Protein AF-A0A2A9E6L6-F1 (afdb_monomer_lite)

pLDDT: mean 81.67, std 18.8, range [37.44, 98.69]

Secondary structure (DSSP, 8-state):
--------------------------TTTHHHHHHHHHTT-HHHHHHHHHHHHHHHHHHHHHHHHTTPPPEEEEEEE---EETTEEPPPEEEEEEEEEEETTEEEETTS-EEE--EEEE--PPPP-----HHHHHHHHHHHHHHHTTPPTT-EEEES-EE---SHHHHHT--SSEEE-TTS-EEE-S-GGG-GGG-EEHHHHHHHHHHHHHS-----

Structure (mmCIF, N/CA/C/O backbone):
data_AF-A0A2A9E6L6-F1
#
_entry.id   AF-A0A2A9E6L6-F1
#
loop_
_atom_site.group_PDB
_atom_site.id
_atom_site.type_symbol
_atom_site.label_atom_id
_atom_site.label_alt_id
_atom_site.label_comp_id
_atom_site.label_asym_id
_atom_site.label_entity_id
_atom_site.label_seq_id
_atom_site.pdbx_PDB_ins_code
_atom_site.Cartn_x
_atom_site.Cartn_y
_atom_site.Cartn_z
_atom_site.occupancy
_atom_site.B_iso_or_equiv
_atom_site.auth_seq_id
_atom_site.auth_comp_id
_atom_site.auth_asym_id
_atom_site.auth_atom_id
_atom_site.pdbx_PDB_model_num
ATOM 1 N N . MET A 1 1 ? 41.756 66.957 -79.600 1.00 44.31 1 MET A N 1
ATOM 2 C CA . MET A 1 1 ? 40.437 66.675 -80.205 1.00 44.31 1 MET A CA 1
ATOM 3 C C . MET A 1 1 ? 40.665 65.811 -81.430 1.00 44.31 1 MET A C 1
ATOM 5 O O . MET A 1 1 ? 41.003 66.339 -82.478 1.00 44.31 1 MET A O 1
ATOM 9 N N . THR A 1 2 ? 40.544 64.498 -81.272 1.00 41.47 2 THR A N 1
ATOM 10 C CA . THR A 1 2 ? 40.572 63.509 -82.358 1.00 41.47 2 THR A CA 1
ATOM 11 C C . THR A 1 2 ? 39.557 62.434 -81.989 1.00 41.47 2 THR A C 1
ATOM 13 O O . THR A 1 2 ? 39.676 61.809 -80.937 1.00 41.47 2 THR A O 1
ATOM 16 N N . SER A 1 3 ? 38.512 62.338 -82.807 1.00 43.72 3 SER A N 1
ATOM 17 C CA . SER A 1 3 ? 37.531 61.247 -82.835 1.00 43.72 3 SER A CA 1
ATOM 18 C C . SER A 1 3 ? 38.025 60.117 -83.746 1.00 43.72 3 SER A C 1
ATOM 20 O O . SER A 1 3 ? 39.056 60.287 -84.397 1.00 43.72 3 SER A O 1
ATOM 22 N N . THR A 1 4 ? 37.215 5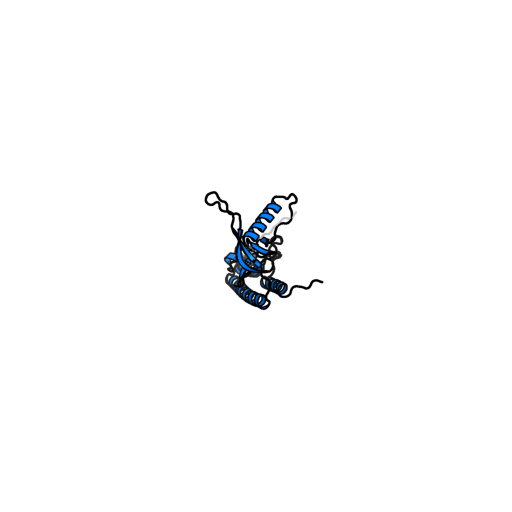9.049 -83.801 1.00 51.12 4 THR A N 1
ATOM 23 C CA . THR A 1 4 ? 37.182 57.906 -84.743 1.00 51.12 4 THR A CA 1
ATOM 24 C C . THR A 1 4 ? 37.611 56.603 -84.048 1.00 51.12 4 THR A C 1
ATOM 26 O O . THR A 1 4 ? 38.778 56.449 -83.717 1.00 51.12 4 THR A O 1
ATOM 29 N N . GLU A 1 5 ? 36.690 55.774 -83.533 1.00 46.38 5 GLU A N 1
ATOM 30 C CA . GLU A 1 5 ? 35.715 54.866 -84.200 1.00 46.38 5 GLU A CA 1
ATOM 31 C C . GLU A 1 5 ? 36.269 53.433 -84.214 1.00 46.38 5 GLU A C 1
ATOM 33 O O . GLU A 1 5 ? 37.336 53.231 -84.779 1.00 46.38 5 GLU A O 1
ATOM 38 N N . GLN A 1 6 ? 35.553 52.470 -83.607 1.00 46.19 6 GLN A N 1
ATOM 39 C CA . GLN A 1 6 ? 35.310 51.122 -84.162 1.00 46.19 6 GLN A CA 1
ATOM 40 C C . GLN A 1 6 ? 34.537 50.193 -83.201 1.00 46.19 6 GLN A C 1
ATOM 42 O O . GLN A 1 6 ? 34.981 49.889 -82.097 1.00 46.19 6 GLN A O 1
ATOM 47 N N . ASP A 1 7 ? 33.373 49.752 -83.682 1.00 45.97 7 ASP A N 1
ATOM 48 C CA . ASP A 1 7 ? 32.715 48.442 -83.460 1.00 45.97 7 ASP A CA 1
ATOM 49 C C . ASP A 1 7 ? 33.495 47.359 -84.286 1.00 45.97 7 ASP A C 1
ATOM 51 O O . ASP A 1 7 ? 34.353 47.790 -85.069 1.00 45.97 7 ASP A O 1
ATOM 55 N N . PRO A 1 8 ? 33.242 46.016 -84.288 1.00 58.78 8 PRO A N 1
ATOM 56 C CA . PRO A 1 8 ? 32.217 45.207 -83.604 1.00 58.78 8 PRO A CA 1
ATOM 57 C C . PRO A 1 8 ? 32.624 43.769 -83.133 1.00 58.78 8 PRO A C 1
ATOM 59 O O . PRO A 1 8 ? 33.713 43.274 -83.402 1.00 58.78 8 PRO A O 1
ATOM 62 N N . ALA A 1 9 ? 31.643 43.084 -82.517 1.00 38.09 9 ALA A N 1
ATOM 63 C CA . ALA A 1 9 ? 31.291 41.645 -82.599 1.00 38.09 9 ALA A CA 1
ATOM 64 C C . ALA A 1 9 ? 32.228 40.503 -82.109 1.00 38.09 9 ALA A C 1
ATOM 66 O O . ALA A 1 9 ? 33.400 40.407 -82.455 1.00 38.09 9 ALA A O 1
ATOM 67 N N . GLY A 1 10 ? 31.599 39.520 -81.435 1.00 37.44 10 GLY A N 1
ATOM 68 C CA . GLY A 1 10 ? 32.070 38.129 -81.269 1.00 37.44 10 GLY A CA 1
ATOM 69 C C . GLY A 1 10 ? 31.864 37.582 -79.845 1.00 37.44 10 GLY A C 1
ATOM 70 O O . GLY A 1 10 ? 32.748 37.724 -79.014 1.00 37.44 10 GLY A O 1
ATOM 71 N N . GLU A 1 11 ? 30.651 37.178 -79.445 1.00 37.56 11 GLU A N 1
ATOM 72 C CA . GLU A 1 11 ? 30.095 35.804 -79.502 1.00 37.56 11 GLU A CA 1
ATOM 73 C C . GLU A 1 11 ? 30.623 34.798 -78.449 1.00 37.56 11 GLU A C 1
ATOM 75 O O . GLU A 1 11 ? 31.823 34.708 -78.219 1.00 37.56 11 GLU A O 1
ATOM 80 N N . ARG A 1 12 ? 29.683 33.943 -77.977 1.00 43.69 12 ARG A N 1
ATOM 81 C CA . ARG A 1 12 ? 29.807 32.672 -77.204 1.00 43.69 12 ARG A CA 1
ATOM 82 C C . ARG A 1 12 ? 29.782 32.836 -75.669 1.00 43.69 12 ARG A C 1
ATOM 84 O O . ARG A 1 12 ? 30.541 33.615 -75.126 1.00 43.69 12 ARG A O 1
ATOM 91 N N . SER A 1 13 ? 28.984 32.112 -74.874 1.00 41.94 13 SER A N 1
ATOM 92 C CA . SER A 1 13 ? 28.158 30.919 -75.107 1.00 41.94 13 SER A CA 1
ATOM 93 C C . SER A 1 13 ? 27.382 30.542 -73.825 1.00 41.94 13 SER A C 1
ATOM 95 O O . SER A 1 13 ? 27.910 30.764 -72.741 1.00 41.94 13 SER A O 1
ATOM 97 N N . LEU A 1 14 ? 26.249 29.840 -73.997 1.00 49.78 14 LEU A N 1
ATOM 98 C CA . LEU A 1 14 ? 25.603 28.860 -73.085 1.00 49.78 14 LEU A CA 1
ATOM 99 C C . LEU A 1 14 ? 24.902 29.421 -71.828 1.00 49.78 14 LEU A C 1
ATOM 101 O O . LEU A 1 14 ? 25.519 29.976 -70.931 1.00 49.78 14 LEU A O 1
ATOM 105 N N . ASP A 1 15 ? 23.566 29.415 -71.799 1.00 41.84 15 ASP A N 1
ATOM 106 C CA . ASP A 1 15 ? 22.703 28.296 -71.356 1.00 41.84 15 ASP A CA 1
ATOM 107 C C . ASP A 1 15 ? 22.872 27.955 -69.863 1.00 41.84 15 ASP A C 1
ATOM 109 O O . ASP A 1 15 ? 23.894 27.415 -69.466 1.00 41.84 15 ASP A O 1
ATOM 113 N N . HIS A 1 16 ? 21.844 28.158 -69.029 1.00 40.25 16 HIS A N 1
ATOM 114 C CA . HIS A 1 16 ? 20.891 27.090 -68.694 1.00 40.25 16 HIS A CA 1
ATOM 115 C C . HIS A 1 16 ? 19.861 27.529 -67.629 1.00 40.25 16 HIS A C 1
ATOM 117 O O . HIS A 1 16 ? 20.135 28.244 -66.673 1.00 40.25 16 HIS A O 1
ATOM 123 N N . ARG A 1 17 ? 18.648 27.029 -67.850 1.00 44.94 17 ARG A N 1
ATOM 124 C CA . ARG A 1 17 ? 17.420 27.048 -67.050 1.00 44.94 17 ARG A CA 1
ATOM 125 C C . ARG A 1 17 ? 17.575 26.809 -65.537 1.00 44.94 17 ARG A C 1
ATOM 127 O O . ARG A 1 17 ? 18.271 25.890 -65.131 1.00 44.94 17 ARG A O 1
ATOM 134 N N . SER A 1 18 ? 16.740 27.542 -64.793 1.00 44.72 18 SER A N 1
ATOM 135 C CA . SER A 1 18 ? 15.775 27.078 -63.774 1.00 44.72 18 SER A CA 1
ATOM 136 C C . SER A 1 18 ? 16.194 25.966 -62.801 1.00 44.72 18 SER A C 1
ATOM 138 O O . SER A 1 18 ? 16.323 24.818 -63.216 1.00 44.72 18 SER A O 1
ATOM 140 N N . ARG A 1 19 ? 16.105 26.235 -61.493 1.00 45.66 19 ARG A N 1
ATOM 141 C CA . ARG A 1 19 ? 15.023 25.739 -60.614 1.00 45.66 19 ARG A CA 1
ATOM 142 C C . ARG A 1 19 ? 15.305 26.077 -59.148 1.00 45.66 19 ARG A C 1
ATOM 144 O O . ARG A 1 19 ? 16.426 25.965 -58.679 1.00 45.66 19 ARG A O 1
ATOM 151 N N . ASP A 1 20 ? 14.229 26.521 -58.512 1.00 52.28 20 ASP A N 1
ATOM 152 C CA . ASP A 1 20 ? 13.819 26.283 -57.128 1.00 52.28 20 ASP A CA 1
ATOM 153 C C . ASP A 1 20 ? 14.687 25.270 -56.361 1.00 52.28 20 ASP A C 1
ATOM 155 O O . ASP A 1 20 ? 14.755 24.105 -56.752 1.00 52.28 20 ASP A O 1
ATOM 159 N N . ASP A 1 21 ? 15.304 25.702 -55.261 1.00 47.78 21 ASP A N 1
ATOM 160 C CA . ASP A 1 21 ? 15.832 24.781 -54.254 1.00 47.78 21 ASP A CA 1
ATOM 161 C C . ASP A 1 21 ? 15.596 25.362 -52.858 1.00 47.78 21 ASP A C 1
ATOM 163 O O . ASP A 1 21 ? 16.450 25.967 -52.210 1.00 47.78 21 ASP A O 1
ATOM 167 N N . SER A 1 22 ? 14.341 25.247 -52.435 1.00 53.88 22 SER A N 1
ATOM 168 C CA . SER A 1 22 ? 13.927 25.408 -51.049 1.00 53.88 22 SER A CA 1
ATOM 169 C C . SER A 1 22 ? 13.814 24.030 -50.390 1.00 53.88 22 SER A C 1
ATOM 171 O O . SER A 1 22 ? 12.760 23.648 -49.886 1.00 53.88 22 SER A O 1
ATOM 173 N N . ALA A 1 23 ? 14.918 23.279 -50.362 1.00 48.09 23 ALA A N 1
ATOM 174 C CA . ALA A 1 23 ? 15.057 22.103 -49.512 1.00 48.09 23 ALA A CA 1
ATOM 175 C C . ALA A 1 23 ? 15.259 22.548 -48.055 1.00 48.09 23 ALA A C 1
ATOM 177 O O . ALA A 1 23 ? 16.371 22.730 -47.559 1.00 48.09 23 ALA A O 1
ATOM 178 N N . ARG A 1 24 ? 14.135 22.774 -47.369 1.00 52.88 24 ARG A N 1
ATOM 179 C CA . ARG A 1 24 ? 14.095 22.767 -45.909 1.00 52.88 24 ARG A CA 1
ATOM 180 C C . ARG A 1 24 ? 14.467 21.361 -45.446 1.00 52.88 24 ARG A C 1
ATOM 182 O O . ARG A 1 24 ? 13.802 20.401 -45.811 1.00 52.88 24 ARG A O 1
ATOM 189 N N . ASP A 1 25 ? 15.525 21.306 -44.654 1.00 47.84 25 ASP A N 1
ATOM 190 C CA . ASP A 1 25 ? 15.918 20.226 -43.755 1.00 47.84 25 ASP A CA 1
ATOM 191 C C . ASP A 1 25 ? 14.691 19.548 -43.106 1.00 47.84 25 ASP A C 1
ATOM 193 O O . ASP A 1 25 ? 14.047 20.112 -42.218 1.00 47.84 25 ASP A O 1
ATOM 197 N N . ASP A 1 26 ? 14.325 18.370 -43.623 1.00 51.66 26 ASP A N 1
ATOM 198 C CA . ASP A 1 26 ? 13.182 17.548 -43.184 1.00 51.66 26 ASP A CA 1
ATOM 199 C C . ASP A 1 26 ? 13.643 16.332 -42.351 1.00 51.66 26 ASP A C 1
ATOM 201 O O . ASP A 1 26 ? 12.835 15.539 -41.879 1.00 51.66 26 ASP A O 1
ATOM 205 N N . SER A 1 27 ? 14.954 16.205 -42.115 1.00 53.44 27 SER A N 1
ATOM 206 C CA . SER A 1 27 ? 15.578 15.075 -41.410 1.00 53.44 27 SER A CA 1
ATOM 207 C C . SER A 1 27 ? 15.418 15.116 -39.887 1.00 53.44 27 SER A C 1
ATOM 209 O O . SER A 1 27 ? 15.438 14.077 -39.243 1.00 53.44 27 SER A O 1
ATOM 211 N N . ALA A 1 28 ? 15.224 16.294 -39.286 1.00 52.06 28 ALA A N 1
ATOM 212 C CA . ALA A 1 28 ? 15.144 16.432 -37.826 1.00 52.06 28 ALA A CA 1
ATOM 213 C C . ALA A 1 28 ? 13.752 16.124 -37.229 1.00 52.06 28 ALA A C 1
ATOM 215 O O . ALA A 1 28 ? 13.587 16.145 -36.007 1.00 52.06 28 ALA A O 1
ATOM 216 N N . ARG A 1 29 ? 12.728 15.891 -38.065 1.00 51.72 29 ARG A N 1
ATOM 217 C CA . ARG A 1 29 ? 11.363 15.579 -37.599 1.00 51.72 29 ARG A CA 1
ATOM 218 C C . ARG A 1 29 ? 11.102 14.085 -37.426 1.00 51.72 29 ARG A C 1
ATOM 220 O O . ARG A 1 29 ? 10.256 13.740 -36.606 1.00 51.72 29 ARG A O 1
ATOM 227 N N . ASP A 1 30 ? 11.817 13.231 -38.155 1.00 51.75 30 ASP A N 1
ATOM 228 C CA . ASP A 1 30 ? 11.535 11.791 -38.194 1.00 51.75 30 ASP A CA 1
ATOM 229 C C . ASP A 1 30 ? 12.110 11.040 -36.979 1.00 51.75 30 ASP A C 1
ATOM 231 O O . ASP A 1 30 ? 11.462 10.139 -36.448 1.00 51.75 30 ASP A O 1
ATOM 235 N N . ASP A 1 31 ? 13.253 11.481 -36.441 1.00 51.53 31 ASP A N 1
ATOM 236 C CA . ASP A 1 31 ? 13.888 10.837 -35.279 1.00 51.53 31 ASP A CA 1
ATOM 237 C C . ASP A 1 31 ? 13.031 10.923 -34.000 1.00 51.53 31 ASP A C 1
ATOM 239 O O . ASP A 1 31 ? 12.959 9.961 -33.239 1.00 51.53 31 ASP A O 1
ATOM 243 N N . ARG A 1 32 ? 12.304 12.031 -33.777 1.00 52.81 32 ARG A N 1
ATOM 244 C CA . ARG A 1 32 ? 11.385 12.155 -32.622 1.00 52.81 32 ARG A CA 1
ATOM 245 C C . ARG A 1 32 ? 10.154 11.260 -32.734 1.00 52.81 32 ARG A C 1
ATOM 247 O O . ARG A 1 32 ? 9.661 10.779 -31.724 1.00 52.81 32 ARG A O 1
ATOM 254 N N . ALA A 1 33 ? 9.649 11.042 -33.947 1.00 51.59 33 ALA A N 1
ATOM 255 C CA . ALA A 1 33 ? 8.436 10.255 -34.158 1.00 51.59 33 ALA A CA 1
ATOM 256 C C . ALA A 1 33 ? 8.668 8.743 -33.967 1.00 51.59 33 ALA A C 1
ATOM 258 O O . ALA A 1 33 ? 7.719 8.007 -33.687 1.00 51.59 33 ALA A O 1
ATOM 259 N N . LEU A 1 34 ? 9.912 8.276 -34.126 1.00 52.16 34 LEU A N 1
ATOM 260 C CA . LEU A 1 34 ? 10.320 6.909 -33.794 1.00 52.16 34 LEU A CA 1
ATOM 261 C C . LEU A 1 34 ? 10.504 6.722 -32.281 1.00 52.16 34 LEU A C 1
ATOM 263 O O . LEU A 1 34 ? 10.082 5.691 -31.759 1.00 52.16 34 LEU A O 1
ATOM 267 N N . ASP A 1 35 ? 11.045 7.731 -31.590 1.00 55.97 35 ASP A N 1
ATOM 268 C CA . ASP A 1 35 ? 11.184 7.749 -30.125 1.00 55.97 35 ASP A CA 1
ATOM 269 C C . ASP A 1 35 ? 9.804 7.706 -29.441 1.00 55.97 35 ASP A C 1
ATOM 271 O O . ASP A 1 35 ? 9.546 6.838 -28.610 1.00 55.97 35 ASP A O 1
ATOM 275 N N . ASP A 1 36 ? 8.855 8.539 -29.886 1.00 52.34 36 ASP A N 1
ATOM 276 C CA . ASP A 1 36 ? 7.500 8.594 -29.314 1.00 52.34 36 ASP A CA 1
ATOM 277 C C . ASP A 1 36 ? 6.715 7.273 -29.473 1.00 52.34 36 ASP A C 1
ATOM 279 O O . ASP A 1 36 ? 5.878 6.950 -28.633 1.00 52.34 36 ASP A O 1
ATOM 283 N N . ARG A 1 37 ? 6.983 6.471 -30.518 1.00 53.31 37 ARG A N 1
ATOM 284 C CA . ARG A 1 37 ? 6.340 5.151 -30.702 1.00 53.31 37 ARG A CA 1
ATOM 285 C C . ARG A 1 37 ? 6.978 4.042 -29.871 1.00 53.31 37 ARG A C 1
ATOM 287 O O . ARG A 1 37 ? 6.279 3.095 -29.527 1.00 53.31 37 ARG A O 1
ATOM 294 N N . ALA A 1 38 ? 8.274 4.134 -29.578 1.00 54.25 38 ALA A N 1
ATOM 295 C CA . ALA A 1 38 ? 8.961 3.174 -28.716 1.00 54.25 38 ALA A CA 1
ATOM 296 C C . ALA A 1 38 ? 8.560 3.350 -27.238 1.00 54.25 38 ALA A C 1
ATOM 298 O O . ALA A 1 38 ? 8.495 2.369 -26.500 1.00 54.25 38 ALA A O 1
ATOM 299 N N . LEU A 1 39 ? 8.222 4.581 -26.828 1.00 59.00 39 LEU A N 1
ATOM 300 C CA . LEU A 1 39 ? 7.719 4.917 -25.485 1.00 59.00 39 LEU A CA 1
ATOM 301 C C . LEU A 1 39 ? 6.337 4.311 -25.166 1.00 59.00 39 LEU A C 1
ATOM 303 O O . LEU A 1 39 ? 5.974 4.166 -23.994 1.00 59.00 39 LEU A O 1
ATOM 307 N N . ASP A 1 40 ? 5.592 3.927 -26.201 1.00 67.44 40 ASP A N 1
ATOM 308 C CA . ASP A 1 40 ? 4.276 3.288 -26.139 1.00 67.44 40 ASP A CA 1
ATOM 309 C C . ASP A 1 40 ? 4.303 1.867 -26.745 1.00 67.44 40 ASP A C 1
ATOM 311 O O . ASP A 1 40 ? 3.300 1.431 -27.309 1.00 67.44 40 ASP A O 1
ATOM 315 N N . ASP A 1 41 ? 5.428 1.138 -26.676 1.00 82.31 41 ASP A N 1
ATOM 316 C CA . ASP A 1 41 ? 5.490 -0.254 -27.150 1.00 82.31 41 ASP A CA 1
ATOM 317 C C . ASP A 1 41 ? 4.749 -1.198 -26.177 1.00 82.31 41 ASP A C 1
ATOM 319 O O . ASP A 1 41 ? 5.277 -1.525 -25.106 1.00 82.31 41 ASP A O 1
ATOM 323 N N . PRO A 1 42 ? 3.553 -1.710 -26.536 1.00 84.69 42 PRO A N 1
ATOM 324 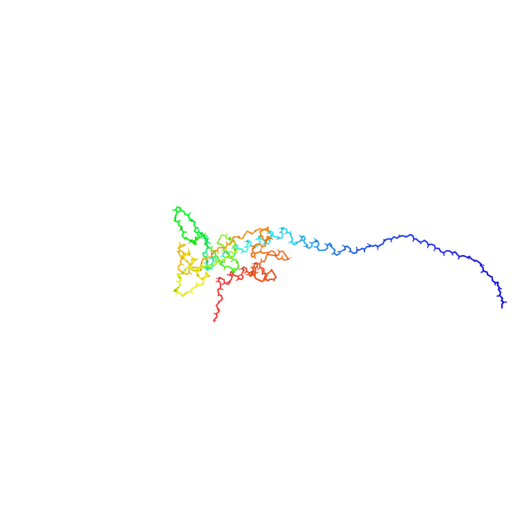C CA . PRO A 1 42 ? 2.758 -2.528 -25.625 1.00 84.69 42 PRO A CA 1
ATOM 325 C C . PRO A 1 42 ? 3.451 -3.847 -25.263 1.00 84.69 42 PRO A C 1
ATOM 327 O O . PRO A 1 42 ? 3.211 -4.399 -24.193 1.00 84.69 42 PRO A O 1
ATOM 330 N N . ALA A 1 43 ? 4.332 -4.359 -26.130 1.00 87.56 43 ALA A N 1
ATOM 331 C CA . ALA A 1 43 ? 5.047 -5.603 -25.866 1.00 87.56 43 ALA A CA 1
ATOM 332 C C . ALA A 1 43 ? 6.149 -5.429 -24.808 1.00 87.56 43 ALA A C 1
ATOM 334 O O . ALA A 1 43 ? 6.453 -6.380 -24.079 1.00 87.56 43 ALA A O 1
ATOM 335 N N . LEU A 1 44 ? 6.752 -4.236 -24.719 1.00 88.88 44 LEU A N 1
ATOM 336 C CA . LEU A 1 44 ? 7.704 -3.903 -23.657 1.00 88.88 44 LEU A CA 1
ATOM 337 C C . LEU A 1 44 ? 6.980 -3.723 -22.321 1.00 88.88 44 LEU A C 1
ATOM 339 O O . LEU A 1 44 ? 7.424 -4.283 -21.317 1.00 88.88 44 LEU A O 1
ATOM 343 N N . ASP A 1 45 ? 5.836 -3.038 -22.326 1.00 93.12 45 ASP A N 1
ATOM 344 C CA . ASP A 1 45 ? 5.002 -2.854 -21.136 1.00 93.12 45 ASP A CA 1
ATOM 345 C C . ASP A 1 45 ? 4.556 -4.186 -20.533 1.00 93.12 45 ASP A C 1
ATOM 347 O O . ASP A 1 45 ? 4.719 -4.422 -19.333 1.00 93.12 45 ASP A O 1
ATOM 351 N N . ASP A 1 46 ? 4.011 -5.070 -21.372 1.00 93.75 46 ASP A N 1
ATOM 352 C CA . ASP A 1 46 ? 3.523 -6.379 -20.945 1.00 93.75 46 ASP A CA 1
ATOM 353 C C . ASP A 1 46 ? 4.657 -7.215 -20.344 1.00 93.75 46 ASP A C 1
ATOM 355 O O . ASP A 1 46 ? 4.477 -7.856 -19.306 1.00 93.75 46 ASP A O 1
ATOM 359 N N . ARG A 1 47 ? 5.856 -7.144 -20.935 1.00 94.00 47 ARG A N 1
ATOM 360 C CA . ARG A 1 47 ? 7.045 -7.821 -20.410 1.00 94.00 47 ARG A CA 1
ATOM 361 C C . ARG A 1 47 ? 7.480 -7.257 -19.060 1.00 94.00 47 ARG A C 1
ATOM 363 O O . ARG A 1 47 ? 7.742 -8.036 -18.147 1.00 94.00 47 ARG A O 1
ATOM 370 N N . ALA A 1 48 ? 7.521 -5.935 -18.906 1.00 94.94 48 ALA A N 1
ATOM 371 C CA . ALA A 1 48 ? 7.859 -5.306 -17.631 1.00 94.94 48 ALA A CA 1
ATOM 372 C C . ALA A 1 48 ? 6.850 -5.686 -16.529 1.00 94.94 48 ALA A C 1
ATOM 374 O O . ALA A 1 48 ? 7.229 -5.930 -15.380 1.00 94.94 48 ALA A O 1
ATOM 375 N N . LEU A 1 49 ? 5.564 -5.790 -16.876 1.00 96.56 49 LEU A N 1
ATOM 376 C CA . LEU A 1 49 ? 4.508 -6.229 -15.963 1.00 96.56 49 LEU A CA 1
ATOM 377 C C . LEU A 1 49 ? 4.621 -7.715 -15.601 1.00 96.56 49 LEU A C 1
ATOM 379 O O . LEU A 1 49 ? 4.428 -8.066 -14.435 1.00 96.56 49 LEU A O 1
ATOM 383 N N . ASP A 1 50 ? 4.957 -8.584 -16.553 1.00 96.62 50 ASP A N 1
ATOM 384 C CA . ASP A 1 50 ? 5.236 -10.001 -16.290 1.00 96.62 50 ASP A CA 1
ATOM 385 C C . ASP A 1 50 ? 6.439 -10.183 -15.359 1.00 96.62 50 ASP A C 1
ATOM 387 O O . ASP A 1 50 ? 6.369 -10.947 -14.388 1.00 96.62 50 ASP A O 1
ATOM 391 N N . ASP A 1 51 ? 7.511 -9.426 -15.592 1.00 96.06 51 ASP A N 1
ATOM 392 C CA . ASP A 1 51 ? 8.690 -9.423 -14.730 1.00 96.06 51 ASP A CA 1
ATOM 393 C C . ASP A 1 51 ? 8.336 -8.958 -13.310 1.00 96.06 51 ASP A C 1
ATOM 395 O O . ASP A 1 51 ? 8.744 -9.589 -12.325 1.00 96.06 51 ASP A O 1
ATOM 399 N N . LEU A 1 52 ? 7.507 -7.914 -13.178 1.00 97.62 52 LEU A N 1
ATOM 400 C CA . LEU A 1 52 ? 6.995 -7.468 -11.883 1.00 97.62 52 LEU A CA 1
ATOM 401 C C . LEU A 1 52 ? 6.181 -8.570 -11.192 1.00 97.62 52 LEU A C 1
ATOM 403 O O . LEU A 1 52 ? 6.430 -8.847 -10.020 1.00 97.62 52 LEU A O 1
ATOM 407 N N . ARG A 1 53 ? 5.255 -9.246 -11.886 1.00 98.12 53 ARG A N 1
ATOM 408 C CA . ARG A 1 53 ? 4.479 -10.359 -11.302 1.00 98.12 53 ARG A CA 1
ATOM 409 C C . ARG A 1 53 ? 5.395 -11.463 -10.772 1.00 98.12 53 ARG A C 1
ATOM 411 O O . ARG A 1 53 ? 5.197 -11.933 -9.652 1.00 98.12 53 ARG A O 1
ATOM 418 N N . ALA A 1 54 ? 6.433 -11.831 -11.524 1.00 97.81 54 ALA A N 1
ATOM 419 C CA . ALA A 1 54 ? 7.419 -12.814 -11.079 1.00 97.81 54 ALA A CA 1
ATOM 420 C C . ALA A 1 54 ? 8.202 -12.344 -9.837 1.00 97.81 54 ALA A C 1
ATOM 422 O O . ALA A 1 54 ? 8.494 -13.140 -8.942 1.00 97.81 54 ALA A O 1
ATOM 423 N N . VAL A 1 55 ? 8.529 -11.050 -9.749 1.00 98.06 55 VAL A N 1
ATOM 424 C CA . VAL A 1 55 ? 9.148 -10.448 -8.556 1.00 98.06 55 VAL A CA 1
ATOM 425 C C . VAL A 1 55 ? 8.203 -10.486 -7.354 1.00 98.06 55 VAL A C 1
ATOM 427 O O . VAL A 1 55 ? 8.654 -10.821 -6.259 1.00 98.06 55 VAL A O 1
ATOM 430 N N . LEU A 1 56 ? 6.910 -10.200 -7.537 1.00 98.56 56 LEU A N 1
ATOM 431 C CA . LEU A 1 56 ? 5.920 -10.235 -6.456 1.00 98.56 56 LEU A CA 1
ATOM 432 C C . LEU A 1 56 ? 5.769 -11.636 -5.864 1.00 98.56 56 LEU A C 1
ATOM 434 O O . LEU A 1 56 ? 5.778 -11.766 -4.643 1.00 98.56 56 LEU A O 1
ATOM 438 N N . VAL A 1 57 ? 5.721 -12.679 -6.699 1.00 98.56 57 VAL A N 1
ATOM 439 C CA . VAL A 1 57 ? 5.680 -14.076 -6.228 1.00 98.56 57 VAL A CA 1
ATOM 440 C C . VAL A 1 57 ? 6.884 -14.384 -5.332 1.00 98.56 57 VAL A C 1
ATOM 442 O O . VAL A 1 57 ? 6.713 -14.820 -4.196 1.00 98.56 57 VAL A O 1
ATOM 445 N N . ARG A 1 58 ? 8.103 -14.060 -5.785 1.00 98.25 58 ARG A N 1
ATOM 446 C CA . ARG A 1 58 ? 9.326 -14.265 -4.987 1.00 98.25 58 ARG A CA 1
ATOM 447 C C . ARG A 1 58 ? 9.338 -13.443 -3.696 1.00 98.25 58 ARG A C 1
ATOM 449 O O . ARG A 1 58 ? 9.864 -13.889 -2.676 1.00 98.25 58 ARG A O 1
ATOM 456 N N . ALA A 1 59 ? 8.789 -12.229 -3.731 1.00 98.50 59 ALA A N 1
ATOM 457 C CA . ALA A 1 59 ? 8.675 -11.378 -2.554 1.00 98.50 59 ALA A CA 1
ATOM 458 C C . ALA A 1 59 ? 7.731 -11.989 -1.509 1.00 98.50 59 ALA A C 1
ATOM 460 O O . ALA A 1 59 ? 8.097 -12.017 -0.335 1.00 98.50 59 ALA A O 1
ATOM 461 N N . VAL A 1 60 ? 6.570 -12.514 -1.925 1.00 98.69 60 VAL A N 1
ATOM 462 C CA . VAL A 1 60 ? 5.640 -13.236 -1.040 1.00 98.69 60 VAL A CA 1
ATOM 463 C C . VAL A 1 60 ? 6.343 -14.424 -0.391 1.00 98.69 60 VAL A C 1
ATOM 465 O O . VAL A 1 60 ? 6.401 -14.485 0.833 1.00 98.69 60 VAL A O 1
ATOM 468 N N . GLU A 1 61 ? 6.964 -15.303 -1.183 1.00 98.44 61 GLU A N 1
ATOM 469 C CA . GLU A 1 61 ? 7.674 -16.486 -0.671 1.00 98.44 61 GLU A CA 1
ATOM 470 C C . GLU A 1 61 ? 8.718 -16.112 0.392 1.00 98.44 61 GLU A C 1
ATOM 472 O O . GLU A 1 61 ? 8.803 -16.736 1.452 1.00 98.44 61 GLU A O 1
ATOM 477 N N . ARG A 1 62 ? 9.499 -15.054 0.140 1.00 98.06 62 ARG A N 1
ATOM 478 C CA . ARG A 1 62 ? 10.529 -14.576 1.070 1.00 98.06 62 ARG A CA 1
ATOM 479 C C . ARG A 1 62 ? 9.934 -13.989 2.352 1.00 98.06 62 ARG A C 1
ATOM 481 O O . ARG A 1 62 ? 10.472 -14.229 3.432 1.00 98.06 62 ARG A O 1
ATOM 488 N N . LEU A 1 63 ? 8.853 -13.218 2.247 1.00 98.44 63 LEU A N 1
ATOM 489 C CA . LEU A 1 63 ? 8.168 -12.617 3.395 1.00 98.44 63 LEU A CA 1
ATOM 490 C C . LEU A 1 63 ? 7.501 -13.683 4.272 1.00 98.44 63 LEU A C 1
ATOM 492 O O . LEU A 1 63 ? 7.607 -13.616 5.498 1.00 98.44 63 LEU A O 1
ATOM 496 N N . GLU A 1 64 ? 6.873 -14.686 3.659 1.00 98.06 64 GLU A N 1
ATOM 497 C CA . GLU A 1 64 ? 6.274 -15.821 4.363 1.00 98.06 64 GLU A CA 1
ATOM 498 C C . GLU A 1 64 ? 7.331 -16.682 5.053 1.00 98.06 64 GLU A C 1
ATOM 500 O O . GLU A 1 64 ? 7.208 -16.959 6.247 1.00 98.06 64 GLU A O 1
ATOM 505 N N . ALA A 1 65 ? 8.405 -17.047 4.343 1.00 97.62 65 ALA A N 1
ATOM 506 C CA . ALA A 1 65 ? 9.495 -17.846 4.902 1.00 97.62 65 ALA A CA 1
ATOM 507 C C . ALA A 1 65 ? 10.164 -17.165 6.108 1.00 97.62 65 ALA A C 1
ATOM 509 O O . ALA A 1 65 ? 10.588 -17.837 7.047 1.00 97.62 65 ALA A O 1
ATOM 510 N N . ALA A 1 66 ? 10.229 -15.832 6.103 1.00 97.06 66 ALA A N 1
ATOM 511 C CA . ALA A 1 66 ? 10.754 -15.040 7.210 1.00 97.06 66 ALA A CA 1
ATOM 512 C C . ALA A 1 66 ? 9.756 -14.827 8.363 1.00 97.06 66 ALA A C 1
ATOM 514 O O . ALA A 1 66 ? 10.140 -14.295 9.405 1.00 97.06 66 ALA A O 1
ATOM 515 N N . GLY A 1 67 ? 8.475 -15.168 8.187 1.00 96.50 67 GLY A N 1
ATOM 516 C CA . GLY A 1 67 ? 7.421 -14.786 9.129 1.00 96.50 67 GLY A CA 1
ATOM 517 C C . GLY A 1 67 ? 7.303 -13.264 9.286 1.00 96.50 67 GLY A C 1
ATOM 518 O O . GLY A 1 67 ? 7.060 -12.769 10.390 1.00 96.50 67 GLY A O 1
ATOM 519 N N . ALA A 1 68 ? 7.532 -12.516 8.201 1.00 96.50 68 ALA A N 1
ATOM 520 C CA . ALA A 1 68 ? 7.564 -11.061 8.212 1.00 96.50 68 ALA A CA 1
ATOM 521 C C . ALA A 1 68 ? 6.232 -10.470 8.698 1.00 96.50 68 ALA A C 1
ATOM 523 O O . ALA A 1 68 ? 5.148 -10.938 8.341 1.00 96.50 68 ALA A O 1
ATOM 524 N N . ARG A 1 69 ? 6.308 -9.395 9.492 1.00 95.00 69 ARG A N 1
ATOM 525 C CA . ARG A 1 69 ? 5.123 -8.747 10.067 1.00 95.00 69 ARG A CA 1
ATOM 526 C C . ARG A 1 69 ? 4.232 -8.149 8.975 1.00 95.00 69 ARG A C 1
ATOM 528 O O . ARG A 1 69 ? 4.650 -7.242 8.258 1.00 95.00 69 ARG A O 1
ATOM 535 N N . ASP A 1 70 ? 2.975 -8.570 8.955 1.00 96.56 70 ASP A N 1
ATOM 536 C CA . ASP A 1 70 ? 1.919 -7.996 8.125 1.00 96.56 70 ASP A CA 1
ATOM 537 C C . ASP A 1 70 ? 1.051 -6.976 8.894 1.00 96.56 70 ASP A C 1
ATOM 539 O O . ASP A 1 70 ? 1.148 -6.794 10.118 1.00 96.56 70 ASP A O 1
ATOM 543 N N . GLU A 1 71 ? 0.196 -6.265 8.162 1.00 97.44 71 GLU A N 1
ATOM 544 C CA . GLU A 1 71 ? -0.752 -5.301 8.714 1.00 97.44 71 GLU A CA 1
ATOM 545 C C . GLU A 1 71 ? -2.172 -5.567 8.209 1.00 97.44 71 GLU A C 1
ATOM 547 O O . GLU A 1 71 ? -2.376 -6.065 7.102 1.00 97.44 71 GLU A O 1
ATOM 552 N N . ALA A 1 72 ? -3.176 -5.207 9.013 1.00 97.69 72 ALA A N 1
ATOM 553 C CA . ALA A 1 72 ? -4.568 -5.410 8.638 1.00 97.69 72 ALA A CA 1
ATOM 554 C C . ALA A 1 72 ? -4.985 -4.460 7.504 1.00 97.69 72 ALA A C 1
ATOM 556 O O . ALA A 1 72 ? -4.708 -3.258 7.557 1.00 97.69 72 ALA A O 1
ATOM 557 N N . LEU A 1 73 ? -5.716 -4.992 6.524 1.00 97.81 73 LEU A N 1
ATOM 558 C CA . LEU A 1 73 ? -6.446 -4.229 5.516 1.00 97.81 73 LEU A CA 1
ATOM 559 C C . LEU A 1 73 ? -7.908 -4.105 5.933 1.00 97.81 73 LEU A C 1
ATOM 561 O O . LEU A 1 73 ? -8.557 -5.095 6.286 1.00 97.81 73 LEU A O 1
ATOM 565 N N . ALA A 1 74 ? -8.443 -2.890 5.871 1.00 97.31 74 ALA A N 1
ATOM 566 C CA . ALA A 1 74 ? -9.825 -2.608 6.219 1.00 97.31 74 ALA A CA 1
ATOM 567 C C . ALA A 1 74 ? -10.501 -1.648 5.244 1.00 97.31 74 ALA A C 1
ATOM 569 O O . ALA A 1 74 ? -9.861 -0.787 4.641 1.00 97.31 74 ALA A O 1
ATOM 570 N N . VAL A 1 75 ? -11.823 -1.759 5.154 1.00 96.31 75 VAL A N 1
ATOM 571 C CA . VAL A 1 75 ? -12.685 -0.788 4.473 1.00 96.31 75 VAL A CA 1
ATOM 572 C C . VAL A 1 75 ? -13.439 0.016 5.526 1.00 96.31 75 VAL A C 1
ATOM 574 O O . VAL A 1 75 ? -14.031 -0.558 6.446 1.00 96.31 75 VAL A O 1
ATOM 577 N N . LEU A 1 76 ? -13.427 1.346 5.398 1.00 94.12 76 LEU A N 1
ATOM 578 C CA . LEU A 1 76 ? -14.248 2.224 6.227 1.00 94.12 76 LEU A CA 1
ATOM 579 C C . LEU A 1 76 ? -15.696 2.151 5.742 1.00 94.12 76 LEU A C 1
ATOM 581 O O . LEU A 1 76 ? -16.026 2.557 4.632 1.00 94.12 76 LEU A O 1
ATOM 585 N N . VAL A 1 77 ? -16.563 1.592 6.578 1.00 93.12 77 VAL A N 1
ATOM 586 C CA . VAL A 1 77 ? -17.998 1.531 6.325 1.00 93.12 77 VAL A CA 1
ATOM 587 C C . VAL A 1 77 ? -18.634 2.738 6.991 1.00 93.12 77 VAL A C 1
ATOM 589 O O . VAL A 1 77 ? -18.754 2.781 8.219 1.00 93.12 77 VAL A O 1
ATOM 592 N N . GLU A 1 78 ? -19.030 3.704 6.166 1.00 86.69 78 GLU A N 1
ATOM 593 C CA . GLU A 1 78 ? -19.672 4.932 6.627 1.00 86.69 78 GLU A CA 1
ATOM 594 C C . GLU A 1 78 ? -21.037 4.667 7.285 1.00 86.69 78 GLU A C 1
ATOM 596 O O . GLU A 1 78 ? -21.724 3.693 6.938 1.00 86.69 78 GLU A O 1
ATOM 601 N N . PRO A 1 79 ? -21.461 5.534 8.223 1.00 80.81 79 PRO A N 1
ATOM 602 C CA . PRO A 1 79 ? -22.781 5.464 8.822 1.00 80.81 79 PRO A CA 1
ATOM 603 C C . PRO A 1 79 ? -23.868 5.516 7.749 1.00 80.81 79 PRO A C 1
ATOM 605 O O . PRO A 1 79 ? -23.908 6.436 6.935 1.00 80.81 79 PRO A O 1
ATOM 608 N N . ARG A 1 80 ? -24.793 4.552 7.767 1.00 76.62 80 ARG A N 1
ATOM 609 C CA . ARG A 1 80 ? -26.012 4.612 6.950 1.00 76.62 80 ARG A CA 1
ATOM 610 C C . ARG A 1 80 ? -27.232 4.698 7.865 1.00 76.62 80 ARG A C 1
ATOM 612 O O . ARG A 1 80 ? -27.356 3.842 8.748 1.00 76.62 80 ARG A O 1
ATOM 619 N N . PRO A 1 81 ? -28.116 5.699 7.690 1.00 74.62 81 PRO A N 1
ATOM 620 C CA . PRO A 1 81 ? -29.352 5.772 8.453 1.00 74.62 81 PRO A CA 1
ATOM 621 C C . PRO A 1 81 ? -30.269 4.619 8.036 1.00 74.62 81 PRO A C 1
ATOM 623 O O . PRO A 1 81 ? -30.538 4.423 6.851 1.00 74.62 81 PRO A O 1
ATOM 626 N N . LEU A 1 82 ? -30.749 3.847 9.010 1.00 72.69 82 LEU A N 1
ATOM 627 C CA . LEU A 1 82 ? -31.721 2.781 8.792 1.00 72.69 82 LEU A CA 1
ATOM 628 C C . LEU A 1 82 ? -32.810 2.886 9.861 1.00 72.69 82 LEU A C 1
ATOM 630 O O . LEU A 1 82 ? -32.529 2.719 11.045 1.00 72.69 82 LEU A O 1
ATOM 634 N N . LEU A 1 83 ? -34.048 3.167 9.440 1.00 75.88 83 LEU A N 1
ATOM 635 C CA . LEU A 1 83 ? -35.228 3.249 10.319 1.00 75.88 83 LEU A CA 1
ATOM 636 C C . LEU A 1 83 ? -35.022 4.147 11.561 1.00 75.88 83 LEU A C 1
ATOM 638 O O . LEU A 1 83 ? -35.304 3.745 12.684 1.00 75.88 83 LEU A O 1
ATOM 642 N N . GLY A 1 84 ? -34.495 5.362 11.374 1.00 79.94 84 GLY A N 1
ATOM 643 C CA . GLY A 1 84 ? -34.287 6.327 12.467 1.00 79.94 84 GLY A CA 1
ATOM 644 C C . GLY A 1 84 ? -33.082 6.044 13.378 1.00 79.94 84 GLY A C 1
ATOM 645 O O . GLY A 1 84 ? -32.815 6.829 14.283 1.00 79.94 84 GLY A O 1
ATOM 646 N N . LEU A 1 85 ? -32.324 4.971 13.128 1.00 76.75 85 LEU A N 1
ATOM 647 C CA . LEU A 1 85 ? -31.085 4.638 13.834 1.00 76.75 85 LEU A CA 1
ATOM 648 C C . LEU A 1 85 ? -29.884 4.788 12.889 1.00 76.75 85 LEU A C 1
ATOM 650 O O . LEU A 1 85 ? -29.846 4.191 11.811 1.00 76.75 85 LEU A O 1
ATOM 654 N N . THR A 1 86 ? -28.869 5.546 13.305 1.00 76.69 86 THR A N 1
ATOM 655 C CA . THR A 1 86 ? -27.605 5.671 12.565 1.00 76.69 86 THR A CA 1
ATOM 656 C C . THR A 1 86 ? -26.563 4.767 13.205 1.00 76.69 86 THR A C 1
ATOM 658 O O . THR A 1 86 ? -26.089 5.030 14.311 1.00 76.69 86 THR A O 1
ATOM 661 N N . ARG A 1 87 ? -26.190 3.682 12.516 1.00 80.69 87 ARG A N 1
ATOM 662 C CA . ARG A 1 87 ? -25.057 2.860 12.959 1.00 80.69 87 ARG A CA 1
ATOM 663 C C . ARG A 1 87 ? -23.773 3.658 12.760 1.00 80.69 87 ARG A C 1
ATOM 665 O O . ARG A 1 87 ? -23.568 4.160 11.660 1.00 80.69 87 ARG A O 1
ATOM 672 N N . PRO A 1 88 ? -22.914 3.780 13.777 1.00 84.00 88 PRO A N 1
ATOM 673 C CA . PRO A 1 88 ? -21.721 4.594 13.643 1.00 84.00 88 PRO A CA 1
ATOM 674 C C . PRO A 1 88 ? -20.669 3.885 12.772 1.00 84.00 88 PRO A C 1
ATOM 676 O O . PRO A 1 88 ? -20.696 2.659 12.638 1.00 84.00 88 PRO A O 1
ATOM 679 N N . ALA A 1 89 ? -19.736 4.652 12.200 1.00 89.19 89 ALA A N 1
ATOM 680 C CA . ALA A 1 89 ? -18.760 4.158 11.226 1.00 89.19 89 ALA A CA 1
ATOM 681 C C . ALA A 1 89 ? -17.934 2.979 11.767 1.00 89.19 89 ALA A C 1
ATOM 683 O O . ALA A 1 89 ? -17.542 2.974 12.937 1.00 89.19 89 ALA A O 1
ATOM 684 N N . VAL A 1 90 ? -17.609 1.989 10.939 1.00 93.19 90 VAL A N 1
ATOM 685 C CA . VAL A 1 90 ? -16.758 0.868 11.367 1.00 93.19 90 VAL A CA 1
ATOM 686 C C . VAL A 1 90 ? -15.678 0.585 10.340 1.00 93.19 90 VAL A C 1
ATOM 688 O O . VAL A 1 90 ? -15.948 0.580 9.143 1.00 93.19 90 VAL A O 1
ATOM 691 N N . LEU A 1 91 ? -14.457 0.323 10.802 1.00 94.62 91 LEU A N 1
ATOM 692 C CA . LEU A 1 91 ? -13.429 -0.254 9.946 1.00 94.62 91 LEU A CA 1
ATOM 693 C C . LEU A 1 91 ? -13.649 -1.763 9.922 1.00 94.62 91 LEU A C 1
ATOM 695 O O . LEU A 1 91 ? -13.550 -2.425 10.950 1.00 94.62 91 LEU A O 1
ATOM 699 N N . ARG A 1 92 ? -14.004 -2.305 8.760 1.00 96.12 92 ARG A N 1
ATOM 700 C CA . ARG A 1 92 ? -14.222 -3.741 8.578 1.00 96.12 92 ARG A CA 1
ATOM 701 C C . ARG A 1 92 ? -12.962 -4.365 8.002 1.00 96.12 92 ARG A C 1
ATOM 703 O O . ARG A 1 92 ? -12.564 -3.976 6.909 1.00 96.12 92 ARG A O 1
ATOM 710 N 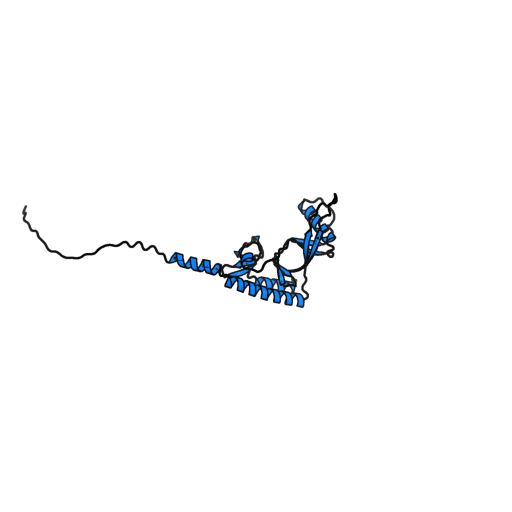N . GLY A 1 93 ? -12.372 -5.326 8.710 1.00 96.25 93 GLY A N 1
ATOM 711 C CA . GLY A 1 93 ? -11.242 -6.101 8.198 1.00 96.25 93 GLY A CA 1
ATOM 712 C C . GLY A 1 93 ? -11.629 -6.896 6.955 1.00 96.25 93 GLY A C 1
ATOM 713 O O . GLY A 1 93 ? -12.707 -7.491 6.918 1.00 96.25 93 GLY A O 1
ATOM 714 N N . VAL A 1 94 ? -10.763 -6.876 5.945 1.00 96.50 94 VAL A N 1
ATOM 715 C CA . VAL A 1 94 ? -10.953 -7.609 4.683 1.00 96.50 94 VAL A CA 1
ATOM 716 C C . VAL A 1 94 ? -9.776 -8.514 4.325 1.00 96.50 94 VAL A C 1
ATOM 718 O O . VAL A 1 94 ? -9.931 -9.389 3.486 1.00 96.50 94 VAL A O 1
ATOM 721 N N . GLY A 1 95 ? -8.619 -8.330 4.960 1.00 96.56 95 GLY A N 1
ATOM 722 C CA . GLY A 1 95 ? -7.423 -9.110 4.671 1.00 96.56 95 GLY A CA 1
ATOM 723 C C . GLY A 1 95 ? -6.213 -8.584 5.427 1.00 96.56 95 GLY A C 1
ATOM 724 O O . GLY A 1 95 ? -6.343 -7.763 6.343 1.00 96.56 95 GLY A O 1
ATOM 725 N N . ARG A 1 96 ? -5.033 -9.057 5.035 1.00 97.69 96 ARG A N 1
ATOM 726 C CA . ARG A 1 96 ? -3.742 -8.620 5.567 1.00 97.69 96 ARG A CA 1
ATOM 727 C C . ARG A 1 96 ? -2.759 -8.450 4.416 1.00 97.69 96 ARG A C 1
ATOM 729 O O . ARG A 1 96 ? -2.891 -9.123 3.399 1.00 97.69 96 ARG A O 1
ATOM 736 N N . ALA A 1 97 ? -1.815 -7.534 4.575 1.00 98.38 97 ALA A N 1
ATOM 737 C CA . ALA A 1 97 ? -0.773 -7.286 3.589 1.00 98.38 97 ALA A CA 1
ATOM 738 C C . ALA A 1 97 ? 0.504 -6.780 4.263 1.00 98.38 97 ALA A C 1
ATOM 740 O O . ALA A 1 97 ? 0.453 -6.086 5.285 1.00 98.38 97 ALA A O 1
ATOM 741 N N . TRP A 1 98 ? 1.656 -7.081 3.670 1.00 98.44 98 TRP A N 1
ATOM 742 C CA . TRP A 1 98 ? 2.931 -6.494 4.068 1.00 98.44 98 TRP A CA 1
ATOM 743 C C . TRP A 1 98 ? 3.034 -5.071 3.533 1.00 98.44 98 TRP A C 1
ATOM 745 O O . TRP A 1 98 ? 2.800 -4.816 2.351 1.00 98.44 98 TRP A O 1
ATOM 755 N N . ARG A 1 99 ? 3.397 -4.119 4.396 1.00 97.25 99 ARG A N 1
ATOM 756 C CA . ARG A 1 99 ? 3.571 -2.719 4.000 1.00 97.25 99 ARG A CA 1
ATOM 757 C C . ARG A 1 99 ? 4.991 -2.480 3.484 1.00 97.25 99 ARG A C 1
ATOM 759 O O . ARG A 1 99 ? 5.941 -2.395 4.258 1.00 97.25 99 ARG A O 1
ATOM 766 N N . LEU A 1 100 ? 5.119 -2.257 2.181 1.00 97.06 100 LEU A N 1
ATOM 767 C CA . LEU A 1 100 ? 6.381 -2.055 1.468 1.00 97.06 100 LEU A CA 1
ATOM 768 C C . LEU A 1 100 ? 6.538 -0.585 1.043 1.00 97.06 100 LEU A C 1
ATOM 770 O O . LEU A 1 100 ? 6.706 -0.254 -0.125 1.00 97.06 100 LEU A O 1
ATOM 774 N N . GLY A 1 101 ? 6.489 0.329 2.017 1.00 94.56 101 GLY A N 1
ATOM 775 C CA . GLY A 1 101 ? 6.674 1.765 1.776 1.00 94.56 101 GLY A CA 1
ATOM 776 C C . GLY A 1 101 ? 5.428 2.437 1.191 1.00 94.56 101 GLY A C 1
ATOM 777 O O . GLY A 1 101 ? 4.510 2.725 1.961 1.00 94.56 101 GLY A O 1
ATOM 778 N N . ALA A 1 102 ? 5.427 2.717 -0.117 1.00 94.94 102 ALA A N 1
ATO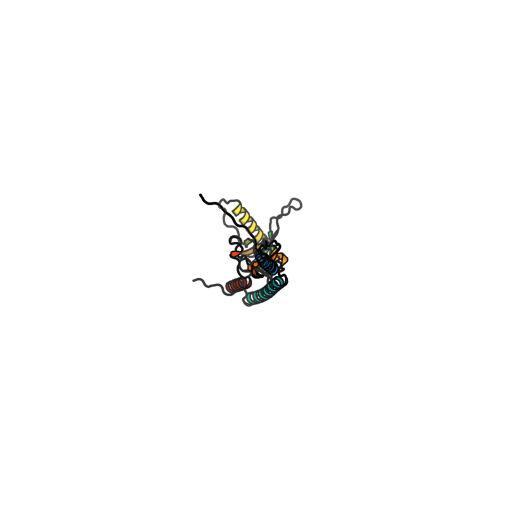M 779 C CA . ALA A 1 102 ? 4.293 3.268 -0.879 1.00 94.94 102 ALA A CA 1
ATOM 780 C C . ALA A 1 102 ? 3.369 2.182 -1.465 1.00 94.94 102 ALA A C 1
ATOM 782 O O . ALA A 1 102 ? 2.254 2.473 -1.906 1.00 94.94 102 ALA A O 1
ATOM 783 N N . LEU A 1 103 ? 3.828 0.929 -1.442 1.00 97.50 103 LEU A N 1
ATOM 784 C CA . LEU A 1 103 ? 3.092 -0.247 -1.889 1.00 97.50 103 LEU A CA 1
ATOM 785 C C . LEU A 1 103 ? 2.714 -1.123 -0.688 1.00 97.50 103 LEU A C 1
ATOM 787 O O . LEU A 1 103 ? 3.334 -1.056 0.378 1.00 97.50 103 LEU A O 1
ATOM 791 N N . MET A 1 104 ? 1.706 -1.967 -0.862 1.00 98.19 104 MET A N 1
ATOM 792 C CA . MET A 1 104 ? 1.404 -3.084 0.029 1.00 98.19 104 MET A CA 1
ATOM 793 C C . MET A 1 104 ? 1.225 -4.356 -0.795 1.00 98.19 104 MET A C 1
ATOM 795 O O . MET A 1 104 ? 0.721 -4.281 -1.911 1.00 98.19 104 MET A O 1
ATOM 799 N N . LEU A 1 105 ? 1.617 -5.499 -0.239 1.00 98.69 105 LEU A N 1
ATOM 800 C CA . LEU A 1 105 ? 1.577 -6.796 -0.915 1.00 98.69 105 LEU A CA 1
ATOM 801 C C . LEU A 1 105 ? 0.738 -7.791 -0.109 1.00 98.69 105 LEU A C 1
ATOM 803 O O . LEU A 1 105 ? 1.028 -8.022 1.065 1.00 98.69 105 LEU A O 1
ATOM 807 N N . GLY A 1 106 ? -0.310 -8.338 -0.721 1.00 98.44 106 GLY A N 1
ATOM 808 C CA . GLY A 1 106 ? -1.097 -9.444 -0.178 1.00 98.44 106 GLY A CA 1
ATOM 809 C C . GLY A 1 106 ? -0.378 -10.787 -0.330 1.00 98.44 106 GLY A C 1
ATOM 810 O O . GLY A 1 106 ? 0.471 -10.952 -1.203 1.00 98.44 106 GLY A O 1
ATOM 811 N N . ALA A 1 107 ? -0.733 -11.759 0.513 1.00 97.88 107 ALA A N 1
ATOM 812 C CA . ALA A 1 107 ? -0.205 -13.129 0.435 1.00 97.88 107 ALA A CA 1
ATOM 813 C C . ALA A 1 107 ? -0.621 -13.870 -0.850 1.00 97.88 107 ALA A C 1
ATOM 815 O O . ALA A 1 107 ? 0.020 -14.824 -1.264 1.00 97.88 107 ALA A O 1
ATOM 816 N N . ASP A 1 108 ? -1.676 -13.405 -1.513 1.00 96.94 108 ASP A N 1
ATOM 817 C CA . ASP A 1 108 ? -2.123 -13.870 -2.828 1.00 96.94 108 ASP A CA 1
ATOM 818 C C . ASP A 1 108 ? -1.351 -13.228 -3.998 1.00 96.94 108 ASP A C 1
ATOM 820 O O . ASP A 1 108 ? -1.642 -13.512 -5.158 1.00 96.94 108 ASP A O 1
ATOM 824 N N . GLY A 1 109 ? -0.377 -12.357 -3.711 1.00 97.06 109 GLY A N 1
ATOM 825 C CA . GLY A 1 109 ? 0.366 -11.595 -4.712 1.00 97.06 109 GLY A CA 1
ATOM 826 C C . GLY A 1 109 ? -0.327 -10.305 -5.158 1.00 97.06 109 GLY A C 1
ATOM 827 O O . GLY A 1 109 ? 0.222 -9.587 -5.995 1.00 97.06 109 GLY A O 1
ATOM 828 N N . THR A 1 110 ? -1.494 -9.968 -4.598 1.00 97.88 110 THR A N 1
ATOM 829 C CA . THR A 1 110 ? -2.205 -8.735 -4.949 1.00 97.88 110 THR A CA 1
ATOM 830 C C . THR A 1 110 ? -1.423 -7.511 -4.472 1.00 97.88 110 THR A C 1
ATOM 832 O O . THR A 1 110 ? -1.029 -7.412 -3.306 1.00 97.88 110 THR A O 1
ATOM 835 N N . LEU A 1 111 ? -1.205 -6.552 -5.375 1.00 97.94 111 LEU A N 1
ATOM 836 C CA . LEU A 1 111 ? -0.495 -5.312 -5.080 1.00 97.94 111 LEU A CA 1
ATOM 837 C C . LEU A 1 111 ? -1.483 -4.175 -4.804 1.00 97.94 111 LEU A C 1
ATOM 839 O O . LEU A 1 111 ? -2.439 -3.961 -5.547 1.00 97.94 111 LEU A O 1
ATOM 843 N N . TYR A 1 112 ? -1.218 -3.394 -3.762 1.00 98.12 112 TYR A N 1
ATOM 844 C CA . TYR A 1 112 ? -2.035 -2.245 -3.385 1.00 98.12 112 TYR A CA 1
ATOM 845 C C . TYR A 1 112 ? -1.193 -0.974 -3.275 1.00 98.12 112 TYR A C 1
ATOM 847 O O . TYR A 1 112 ? -0.062 -0.995 -2.789 1.00 98.12 112 TYR A O 1
ATOM 855 N N . ALA A 1 113 ? -1.772 0.167 -3.639 1.00 97.12 113 ALA A N 1
ATOM 856 C CA . ALA A 1 113 ? -1.282 1.468 -3.210 1.00 97.12 113 ALA A CA 1
ATOM 857 C C . ALA A 1 113 ? -1.645 1.696 -1.743 1.00 97.12 113 ALA A C 1
ATOM 859 O O . ALA A 1 113 ? -2.762 1.395 -1.304 1.00 97.12 113 ALA A O 1
ATOM 860 N N . THR A 1 114 ? -0.719 2.278 -0.980 1.00 95.69 114 THR A N 1
ATOM 861 C CA . THR A 1 114 ? -0.997 2.599 0.419 1.00 95.69 114 THR A CA 1
ATOM 862 C C . THR A 1 114 ? -2.033 3.706 0.542 1.00 95.69 114 THR A C 1
ATOM 864 O O . THR A 1 114 ? -1.904 4.753 -0.087 1.00 95.69 114 THR A O 1
ATOM 867 N N . GLY A 1 115 ? -3.007 3.492 1.421 1.00 92.94 115 GLY A N 1
ATOM 868 C CA . GLY A 1 115 ? -3.909 4.536 1.889 1.00 92.94 115 GLY A CA 1
ATOM 869 C C . GLY A 1 115 ? -3.436 5.160 3.201 1.00 92.94 115 GLY A C 1
ATOM 870 O O . GLY A 1 115 ? -2.240 5.253 3.497 1.00 92.94 115 GLY A O 1
ATOM 871 N N . ALA A 1 116 ? -4.406 5.539 4.024 1.00 92.19 116 ALA A N 1
ATOM 872 C CA . ALA A 1 116 ? -4.172 5.996 5.382 1.00 92.19 116 ALA A CA 1
ATOM 873 C C . ALA A 1 116 ? -4.114 4.815 6.365 1.00 92.19 116 ALA A C 1
ATOM 875 O O . ALA A 1 116 ? -4.567 3.704 6.085 1.00 92.19 116 ALA A O 1
ATOM 876 N N . LEU A 1 117 ? -3.568 5.065 7.556 1.00 92.38 117 LEU A N 1
ATOM 877 C CA . LEU A 1 117 ? -3.504 4.075 8.626 1.00 92.38 117 LEU A CA 1
ATOM 878 C C . LEU A 1 117 ? -4.059 4.622 9.935 1.00 92.38 117 LEU A C 1
ATOM 880 O O . LEU A 1 117 ? -4.005 5.821 10.218 1.00 92.38 117 LEU A O 1
ATOM 884 N N . VAL A 1 118 ? -4.567 3.717 10.760 1.00 92.00 118 VAL A N 1
ATOM 885 C CA . VAL A 1 118 ? -4.924 3.984 12.149 1.00 92.00 118 VAL A CA 1
ATOM 886 C C . VAL A 1 118 ? -4.367 2.880 13.034 1.00 92.00 118 VAL A C 1
ATOM 888 O O . VAL A 1 118 ? -4.338 1.710 12.664 1.00 92.00 118 VAL A O 1
ATOM 891 N N . ARG A 1 119 ? -3.906 3.251 14.229 1.00 88.06 119 ARG A N 1
ATOM 892 C CA . ARG A 1 119 ? -3.564 2.285 15.276 1.00 88.06 119 ARG A CA 1
ATOM 893 C C . ARG A 1 119 ? -4.792 2.069 16.150 1.00 88.06 119 ARG A C 1
AT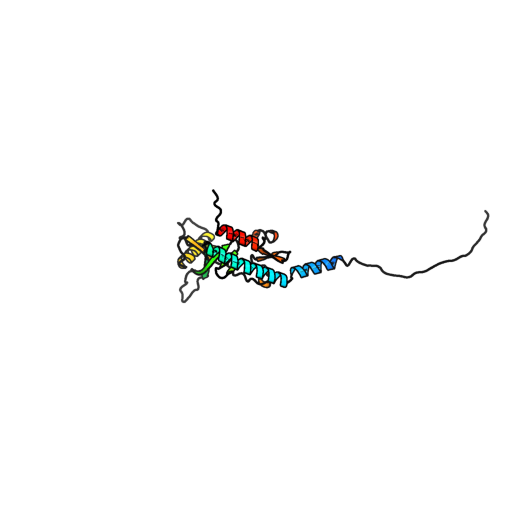OM 895 O O . ARG A 1 119 ? -5.323 3.047 16.685 1.00 88.06 119 ARG A O 1
ATOM 902 N N . ALA A 1 120 ? -5.214 0.820 16.319 1.00 81.44 120 ALA A N 1
ATOM 903 C CA . ALA A 1 120 ? -6.358 0.435 17.141 1.00 81.44 120 ALA A CA 1
ATOM 904 C C . ALA A 1 120 ? -6.047 0.622 18.638 1.00 81.44 120 ALA A C 1
ATOM 906 O O . ALA A 1 120 ? -5.738 -0.316 19.365 1.00 81.44 120 ALA A O 1
ATOM 907 N N . ARG A 1 121 ? -6.055 1.869 19.111 1.00 76.25 121 ARG A N 1
ATOM 908 C CA . ARG A 1 121 ? -5.873 2.220 20.524 1.00 76.25 121 ARG A CA 1
ATOM 909 C C . ARG A 1 121 ? -6.950 3.185 20.972 1.00 76.25 121 ARG A C 1
ATOM 911 O O . ARG A 1 121 ? -7.359 4.061 20.207 1.00 76.25 121 ARG A O 1
ATOM 918 N N . GLU A 1 122 ? -7.322 3.064 22.238 1.00 58.34 122 GLU A N 1
ATOM 919 C CA . GLU A 1 122 ? -8.169 4.035 22.917 1.00 58.34 122 GLU A CA 1
ATOM 920 C C . GLU A 1 122 ? -7.538 5.437 22.836 1.00 58.34 122 GLU A C 1
ATOM 922 O O . GLU A 1 122 ? -6.314 5.605 22.905 1.00 58.34 122 GLU A O 1
ATOM 927 N N . ALA A 1 123 ? -8.361 6.452 22.576 1.00 55.75 123 ALA A N 1
ATOM 928 C CA . ALA A 1 123 ? -7.888 7.826 22.503 1.00 55.75 123 ALA A CA 1
ATOM 929 C C . ALA A 1 123 ? -7.608 8.341 23.924 1.00 55.75 123 ALA A C 1
ATOM 931 O O . ALA A 1 123 ? -8.464 8.240 24.796 1.00 55.75 123 ALA A O 1
ATOM 932 N N . GLY A 1 124 ? -6.416 8.903 24.153 1.00 56.34 124 GLY A N 1
ATOM 933 C CA . GLY A 1 124 ? -6.052 9.505 25.440 1.00 56.34 124 GLY A CA 1
ATOM 934 C C . GLY A 1 124 ? -6.944 10.690 25.850 1.00 56.34 124 GLY A C 1
ATOM 935 O O . GLY A 1 124 ? -7.740 11.204 25.058 1.00 56.34 124 GLY A O 1
ATOM 936 N N . VAL A 1 125 ? -6.777 11.119 27.108 1.00 52.72 125 VAL A N 1
ATOM 937 C CA . VAL A 1 125 ? -7.625 12.089 27.829 1.00 52.72 125 VAL A CA 1
ATOM 938 C C . VAL A 1 125 ? -7.849 13.403 27.062 1.00 52.72 125 VAL A C 1
ATOM 940 O O . VAL A 1 125 ? -6.980 13.914 26.353 1.00 52.72 125 VAL A O 1
ATOM 943 N N . ARG A 1 126 ? -9.060 13.956 27.216 1.00 51.81 126 ARG A N 1
ATOM 944 C CA . ARG A 1 126 ? -9.538 15.175 26.556 1.00 51.81 126 ARG A CA 1
ATOM 945 C C . ARG A 1 126 ? -8.788 16.425 27.023 1.00 51.81 126 ARG A C 1
ATOM 947 O O . ARG A 1 126 ? -9.096 16.949 28.082 1.00 51.81 126 ARG A O 1
ATOM 954 N N . ASN A 1 127 ? -7.952 16.986 26.158 1.00 52.03 127 ASN A N 1
ATOM 955 C CA . ASN A 1 127 ? -7.661 18.422 26.159 1.00 52.03 127 ASN A CA 1
ATOM 956 C C . ASN A 1 127 ? -8.276 19.006 24.889 1.00 52.03 127 ASN A C 1
ATOM 958 O O . ASN A 1 127 ? -8.097 18.394 23.852 1.00 52.03 127 ASN A O 1
ATOM 962 N N . HIS A 1 128 ? -9.057 20.086 24.977 1.00 49.38 128 HIS A N 1
ATOM 963 C CA . HIS A 1 128 ? -9.724 20.818 23.882 1.00 49.38 128 HIS A CA 1
ATOM 964 C C . HIS A 1 128 ? -9.023 20.673 22.510 1.00 49.38 128 HIS A C 1
ATOM 966 O O . HIS A 1 128 ? -7.889 21.126 22.365 1.00 49.38 128 HIS A O 1
ATOM 972 N N . GLN A 1 129 ? -9.651 20.017 21.518 1.00 56.62 129 GLN A N 1
ATOM 973 C CA . GLN A 1 129 ? -9.012 19.759 20.213 1.00 56.62 129 GLN A CA 1
ATOM 974 C C . GLN A 1 129 ? -9.858 20.198 19.014 1.00 56.62 129 GLN A C 1
ATOM 976 O O . GLN A 1 129 ? -11.082 20.155 19.055 1.00 56.62 129 GLN A O 1
ATOM 981 N N . SER A 1 130 ? -9.150 20.582 17.950 1.00 72.38 130 SER A N 1
ATOM 982 C CA . SER A 1 130 ? -9.647 20.946 16.620 1.00 72.38 130 SER A CA 1
ATOM 983 C C . SER A 1 130 ? -10.356 19.792 15.890 1.00 72.38 130 SER A C 1
ATOM 985 O O . SER A 1 130 ? -10.175 18.622 16.236 1.00 72.38 130 SER A O 1
ATOM 987 N N . ALA A 1 131 ? -11.082 20.111 14.810 1.00 70.50 131 ALA A N 1
ATOM 988 C CA . ALA A 1 131 ? -11.781 19.145 13.949 1.00 70.50 131 ALA A CA 1
ATOM 989 C C . ALA A 1 131 ? -10.897 17.961 13.491 1.00 70.50 131 ALA A C 1
ATOM 991 O O . ALA A 1 131 ? -11.338 16.815 13.451 1.00 70.50 131 ALA A O 1
ATOM 992 N N . SER A 1 132 ? -9.605 18.194 13.226 1.00 71.25 132 SER A N 1
ATOM 993 C CA . SER A 1 132 ? -8.653 17.141 12.832 1.00 71.25 132 SER A CA 1
ATOM 994 C C . SER A 1 132 ? -8.371 16.117 13.935 1.00 71.25 132 SER A C 1
ATOM 996 O O . SER A 1 132 ? -7.882 15.017 13.677 1.00 71.25 132 SER A O 1
ATOM 998 N N . ALA A 1 133 ? -8.591 16.475 15.193 1.00 68.31 133 ALA A N 1
ATOM 999 C CA . ALA A 1 133 ? -8.398 15.566 16.309 1.00 68.31 133 ALA A CA 1
ATOM 1000 C C . ALA A 1 133 ? -9.676 14.788 16.640 1.00 68.31 133 ALA A C 1
ATOM 1002 O O . ALA A 1 133 ? -9.584 13.617 17.002 1.00 68.31 133 ALA A O 1
ATOM 1003 N N . GLU A 1 134 ? -10.842 15.399 16.437 1.00 74.50 134 GLU A N 1
ATOM 1004 C CA . GLU A 1 134 ? -12.137 14.719 16.481 1.00 74.50 134 GLU A CA 1
ATOM 1005 C C . GLU A 1 134 ? -12.227 13.631 15.399 1.00 74.50 134 GLU A C 1
ATOM 1007 O O . GLU A 1 134 ? -12.408 12.462 15.734 1.00 74.50 134 GLU A O 1
ATOM 1012 N N . ALA A 1 135 ? -11.888 13.950 14.143 1.00 77.12 135 ALA A N 1
ATOM 1013 C CA . ALA A 1 135 ? -11.844 12.969 13.051 1.00 77.12 135 ALA A CA 1
ATOM 1014 C C . ALA A 1 135 ? -10.913 11.773 13.348 1.00 77.12 135 ALA A C 1
ATOM 1016 O O . ALA A 1 135 ? -11.238 10.614 13.085 1.00 77.12 135 ALA A O 1
ATOM 1017 N N . ARG A 1 136 ? -9.749 12.026 13.966 1.00 79.00 136 ARG A N 1
ATOM 1018 C CA . ARG A 1 136 ? -8.818 10.959 14.379 1.00 79.00 136 ARG A CA 1
ATOM 1019 C C . ARG A 1 136 ? -9.360 10.104 15.526 1.00 79.00 136 ARG A C 1
ATOM 1021 O O . ARG A 1 136 ? -8.982 8.935 15.624 1.00 79.00 136 ARG A O 1
ATOM 1028 N N . ARG A 1 137 ? -10.198 10.660 16.406 1.00 79.62 137 ARG A N 1
ATOM 1029 C CA . ARG A 1 137 ? -10.865 9.908 17.481 1.00 79.62 137 ARG A CA 1
ATOM 1030 C C . ARG A 1 137 ? -11.947 9.000 16.916 1.00 79.62 137 ARG A C 1
ATOM 1032 O O . ARG A 1 137 ? -11.948 7.816 17.249 1.00 79.62 137 ARG A O 1
ATOM 1039 N N . ASP A 1 138 ? -12.785 9.516 16.025 1.00 84.00 138 ASP A N 1
ATOM 1040 C CA . ASP A 1 138 ? -13.859 8.741 15.397 1.00 84.00 138 ASP A CA 1
ATOM 1041 C C . ASP A 1 138 ? -13.316 7.552 14.609 1.00 84.00 138 ASP A C 1
ATOM 1043 O O . ASP A 1 138 ? -13.842 6.441 14.707 1.00 84.00 138 ASP A O 1
ATOM 1047 N N . LEU A 1 139 ? -12.195 7.742 13.913 1.00 84.88 139 LEU A N 1
ATOM 1048 C CA . LEU A 1 139 ? -11.520 6.672 13.188 1.00 84.88 139 LEU A CA 1
ATOM 1049 C C . LEU A 1 139 ? -10.944 5.589 14.119 1.00 84.88 139 LEU A C 1
ATOM 1051 O O . LEU A 1 139 ? -11.057 4.396 13.835 1.00 84.88 139 LEU A O 1
ATOM 1055 N N . ARG A 1 140 ? -10.358 5.972 15.262 1.00 83.69 140 ARG A N 1
ATOM 1056 C CA . ARG A 1 140 ? -9.901 5.002 16.276 1.00 83.69 140 ARG A CA 1
ATOM 1057 C C . ARG A 1 140 ? -11.074 4.233 16.873 1.00 83.69 140 ARG A C 1
ATOM 1059 O O . ARG A 1 140 ? -10.988 3.017 17.018 1.00 83.69 140 ARG A O 1
ATOM 1066 N N . ALA A 1 141 ? -12.182 4.914 17.161 1.00 85.00 141 ALA A N 1
ATOM 1067 C CA . ALA A 1 141 ? -13.410 4.266 17.606 1.00 85.00 141 ALA A CA 1
ATOM 1068 C C . ALA A 1 141 ? -13.958 3.301 16.538 1.00 85.00 141 ALA A C 1
ATOM 1070 O O . ALA A 1 141 ? -14.385 2.198 16.873 1.00 85.00 141 ALA A O 1
ATOM 1071 N N . ALA A 1 142 ? -13.887 3.667 15.254 1.00 86.69 142 ALA A N 1
ATOM 1072 C CA . ALA A 1 142 ? -14.252 2.794 14.142 1.00 86.69 142 ALA A CA 1
ATOM 1073 C C . ALA A 1 142 ? -13.357 1.543 14.058 1.00 86.69 142 ALA A C 1
ATOM 1075 O O . ALA A 1 142 ? -13.877 0.462 13.785 1.00 86.69 142 ALA A O 1
ATOM 1076 N N . ALA A 1 143 ? -12.054 1.658 1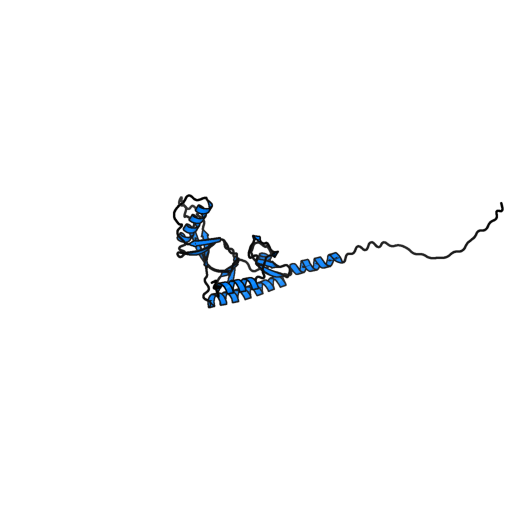4.345 1.00 87.25 143 ALA A N 1
ATOM 1077 C CA . ALA A 1 143 ? -11.140 0.513 14.437 1.00 87.25 143 ALA A CA 1
ATOM 1078 C C . ALA A 1 143 ? -11.486 -0.412 15.614 1.00 87.25 143 ALA A C 1
ATOM 1080 O O . ALA A 1 143 ? -11.583 -1.623 15.441 1.00 87.25 143 ALA A O 1
ATOM 1081 N N . LEU A 1 144 ? -11.749 0.145 16.800 1.00 86.75 144 LEU A N 1
ATOM 1082 C CA . LEU A 1 144 ? -12.151 -0.652 17.966 1.00 86.75 144 LEU A CA 1
ATOM 1083 C C . LEU A 1 144 ? -13.482 -1.378 17.721 1.00 86.75 144 LEU A C 1
ATOM 1085 O O . LEU A 1 144 ? -13.605 -2.565 18.016 1.00 86.75 144 LEU A O 1
ATOM 1089 N N . ARG A 1 145 ? -14.460 -0.705 17.095 1.00 91.12 145 ARG A N 1
ATOM 1090 C CA . ARG A 1 145 ? -15.712 -1.341 16.643 1.00 91.12 145 ARG A CA 1
ATOM 1091 C C . ARG A 1 145 ? -15.473 -2.446 15.609 1.00 91.12 145 ARG A C 1
ATOM 1093 O O . ARG A 1 145 ? -16.237 -3.407 15.568 1.00 91.12 145 ARG A O 1
ATOM 1100 N N . GLY A 1 146 ? -14.415 -2.320 14.810 1.00 90.38 146 GLY A N 1
ATOM 1101 C CA . GLY A 1 146 ? -13.930 -3.326 13.864 1.00 90.38 146 GLY A CA 1
ATOM 1102 C C . GLY A 1 146 ? -13.323 -4.572 14.507 1.00 90.38 146 GLY A C 1
ATOM 1103 O O . GLY A 1 146 ? -13.037 -5.529 13.795 1.00 90.38 146 GLY A O 1
ATOM 1104 N N . LYS A 1 147 ? -13.169 -4.580 15.840 1.00 89.88 147 LYS A N 1
ATOM 1105 C CA . LYS A 1 147 ? -12.567 -5.662 16.635 1.00 89.88 147 LYS A CA 1
ATOM 1106 C C . LYS A 1 147 ? -11.096 -5.945 16.300 1.00 89.88 147 LYS A C 1
ATOM 1108 O O . LYS A 1 147 ? -10.627 -7.054 16.535 1.00 89.88 147 LYS A O 1
ATOM 1113 N N . PHE A 1 148 ? -10.370 -4.953 15.785 1.00 92.31 148 PHE A N 1
ATOM 1114 C CA . PHE A 1 148 ? -8.916 -5.053 15.635 1.00 92.31 148 PHE A CA 1
ATOM 1115 C C . PHE A 1 148 ? -8.229 -5.132 16.999 1.00 92.31 148 PHE A C 1
ATOM 1117 O O . PHE A 1 148 ? -8.698 -4.544 17.981 1.00 92.31 148 PHE A O 1
ATOM 1124 N N . GLY A 1 149 ? -7.114 -5.857 17.053 1.00 87.44 149 GLY A N 1
ATOM 1125 C CA . GLY A 1 149 ? -6.359 -6.072 18.279 1.00 87.44 149 GLY A CA 1
ATOM 1126 C C . GLY A 1 149 ? -5.811 -4.760 18.860 1.00 87.44 149 GLY A C 1
ATOM 1127 O O . GLY A 1 149 ? -5.473 -3.840 18.108 1.00 87.44 149 GLY A O 1
ATOM 1128 N N . PRO A 1 150 ? -5.667 -4.637 20.192 1.00 85.31 150 PRO A N 1
ATOM 1129 C CA . PRO A 1 150 ? -5.078 -3.448 20.799 1.00 85.31 150 PRO A CA 1
ATOM 1130 C C . PRO A 1 150 ? -3.685 -3.134 20.232 1.00 85.31 150 PRO A C 1
ATOM 1132 O O . PRO A 1 150 ? -2.767 -3.946 20.280 1.00 85.31 150 PRO A O 1
ATOM 1135 N N . GLY A 1 151 ? -3.512 -1.924 19.702 1.00 87.69 151 GLY A N 1
ATOM 1136 C CA . GLY A 1 151 ? -2.265 -1.463 19.090 1.00 87.69 151 GLY A CA 1
ATOM 1137 C C . GLY A 1 151 ? -2.012 -1.948 17.661 1.00 87.69 151 GLY A C 1
ATOM 1138 O O . GLY A 1 151 ? -0.993 -1.555 17.091 1.00 87.69 151 GLY A O 1
ATOM 1139 N N . GLU A 1 152 ? -2.909 -2.737 17.071 1.00 92.12 152 GLU A N 1
ATOM 1140 C CA . GLU A 1 152 ? -2.797 -3.206 15.689 1.00 92.12 152 GLU A CA 1
ATOM 1141 C C . GLU A 1 152 ? -2.790 -2.029 14.694 1.00 92.12 152 GLU A C 1
ATOM 1143 O O . GLU A 1 152 ? -3.511 -1.042 14.883 1.00 92.12 152 GLU A O 1
ATOM 1148 N N . THR A 1 153 ? -1.948 -2.103 13.652 1.00 94.62 153 THR A N 1
ATOM 1149 C CA . THR A 1 153 ? -2.029 -1.171 12.513 1.00 94.62 153 THR A CA 1
ATOM 1150 C C . THR A 1 153 ? -3.128 -1.641 11.578 1.00 94.62 153 THR A C 1
ATOM 1152 O O . THR A 1 153 ? -3.101 -2.781 11.121 1.00 94.62 153 THR A O 1
ATOM 1155 N N . VAL A 1 154 ? -4.044 -0.735 11.257 1.00 95.94 154 VAL A N 1
ATOM 1156 C CA . VAL A 1 154 ? -5.134 -0.958 10.314 1.00 95.94 154 VAL A CA 1
ATOM 1157 C C . VAL A 1 154 ? -4.984 0.035 9.170 1.00 95.94 154 VAL A C 1
ATOM 1159 O O . VAL A 1 154 ? -5.089 1.245 9.379 1.00 95.94 154 VAL A O 1
ATOM 1162 N N . ASN A 1 155 ? -4.732 -0.473 7.969 1.00 97.06 155 ASN A N 1
ATOM 1163 C CA . ASN A 1 155 ? -4.663 0.308 6.740 1.00 97.06 155 ASN A CA 1
ATOM 1164 C C . ASN A 1 155 ? -6.058 0.385 6.108 1.00 97.06 155 ASN A C 1
ATOM 1166 O O . ASN A 1 155 ? -6.766 -0.618 6.017 1.00 97.06 155 ASN A O 1
ATOM 1170 N N . TYR A 1 156 ? -6.455 1.571 5.657 1.00 96.56 156 TYR A N 1
ATOM 1171 C CA . TYR A 1 156 ? -7.745 1.827 5.016 1.00 96.56 156 TYR A CA 1
ATOM 1172 C C . TYR A 1 156 ? -7.597 2.867 3.904 1.00 96.56 156 TYR A C 1
ATOM 1174 O O . TYR A 1 156 ? -6.638 3.638 3.881 1.00 96.56 156 TYR A O 1
ATOM 1182 N N . GLY A 1 157 ? -8.532 2.873 2.953 1.00 95.69 157 GLY A N 1
ATOM 1183 C CA . GLY A 1 157 ? -8.403 3.707 1.750 1.00 95.69 157 GLY A CA 1
ATOM 1184 C C . GLY A 1 157 ? -7.222 3.301 0.862 1.00 95.69 157 GLY A C 1
ATOM 1185 O O . GLY A 1 157 ? -6.747 4.105 0.068 1.00 95.69 157 GLY A O 1
ATOM 1186 N N . TRP A 1 158 ? -6.718 2.077 1.033 1.00 97.00 158 TRP A N 1
ATOM 1187 C CA . TRP A 1 158 ? -5.831 1.433 0.072 1.00 97.00 158 TRP A CA 1
ATOM 1188 C C . TRP A 1 158 ? -6.605 1.177 -1.225 1.00 97.00 158 TRP A C 1
ATOM 1190 O O . TRP A 1 158 ? -7.837 1.086 -1.223 1.00 97.00 158 TRP A O 1
ATOM 1200 N N . ARG A 1 159 ? -5.876 1.066 -2.333 1.00 96.62 159 ARG A N 1
ATOM 1201 C CA . ARG A 1 159 ? -6.450 0.794 -3.652 1.00 96.62 159 ARG A CA 1
ATOM 1202 C C . ARG A 1 159 ? -5.668 -0.322 -4.312 1.00 96.62 159 ARG A C 1
ATOM 1204 O O . ARG A 1 159 ? -4.444 -0.259 -4.351 1.00 96.62 159 ARG A O 1
ATOM 1211 N N . GLU A 1 160 ? -6.373 -1.323 -4.812 1.00 97.06 160 GLU A N 1
ATOM 1212 C CA . GLU A 1 160 ? -5.767 -2.379 -5.617 1.00 97.06 160 GLU A CA 1
ATOM 1213 C C . GLU A 1 160 ? -5.160 -1.792 -6.893 1.00 97.06 160 GLU A C 1
ATOM 1215 O O . GLU A 1 160 ? -5.731 -0.891 -7.520 1.00 97.06 160 GLU A O 1
ATOM 1220 N N . LEU A 1 161 ? -3.960 -2.256 -7.227 1.00 96.56 161 LEU A N 1
ATOM 1221 C CA . LEU A 1 161 ? -3.236 -1.856 -8.419 1.00 96.56 161 LEU A CA 1
ATOM 1222 C C . LEU A 1 161 ? -3.406 -2.941 -9.468 1.00 96.56 161 LEU A C 1
ATOM 1224 O O . LEU A 1 161 ? -2.829 -4.020 -9.357 1.00 96.56 161 LEU A O 1
ATOM 1228 N N . ALA A 1 162 ? -4.189 -2.627 -10.496 1.00 95.25 162 ALA A N 1
ATOM 1229 C CA . ALA A 1 162 ? -4.238 -3.447 -11.688 1.00 95.25 162 ALA A CA 1
ATOM 1230 C C . ALA A 1 162 ? -2.861 -3.417 -12.366 1.00 95.25 162 ALA A C 1
ATOM 1232 O O . ALA A 1 162 ? -2.298 -2.347 -12.612 1.00 95.25 162 ALA A O 1
ATOM 1233 N N . LEU A 1 163 ? -2.304 -4.601 -12.612 1.00 95.56 163 LEU A N 1
ATOM 1234 C CA . LEU A 1 163 ? -1.011 -4.773 -13.267 1.00 95.56 163 LEU A CA 1
ATOM 1235 C C . LEU A 1 163 ? -1.227 -4.955 -14.767 1.00 95.56 163 LEU A C 1
ATOM 1237 O O . LEU A 1 163 ? -0.902 -6.003 -15.308 1.00 95.56 163 LEU A O 1
ATOM 1241 N N . ASP A 1 164 ? -1.824 -3.972 -15.425 1.00 94.69 164 ASP A N 1
ATOM 1242 C CA . ASP A 1 164 ? -1.958 -3.918 -16.880 1.00 94.69 164 ASP A CA 1
ATOM 1243 C C . ASP A 1 164 ? -1.463 -2.563 -17.399 1.00 94.69 164 ASP A C 1
ATOM 1245 O O . ASP A 1 164 ? -1.423 -1.572 -16.660 1.00 94.69 164 ASP A O 1
ATOM 1249 N N . ALA A 1 165 ? -1.041 -2.527 -18.664 1.00 94.00 165 ALA A N 1
ATOM 1250 C CA . ALA A 1 165 ? -0.386 -1.356 -19.235 1.00 94.00 165 ALA A CA 1
ATOM 1251 C C . ALA A 1 165 ? -1.292 -0.114 -19.208 1.00 94.00 165 ALA A C 1
ATOM 1253 O O . ALA A 1 165 ? -0.835 0.981 -18.883 1.00 94.00 165 ALA A O 1
ATOM 1254 N N . ALA A 1 166 ? -2.592 -0.280 -19.470 1.00 93.56 166 ALA A N 1
ATOM 1255 C CA . ALA A 1 166 ? -3.549 0.822 -19.489 1.00 93.56 166 ALA A CA 1
ATOM 1256 C C . ALA A 1 166 ? -3.725 1.450 -18.097 1.00 93.56 166 ALA A C 1
ATOM 1258 O O . ALA A 1 166 ? -3.727 2.676 -17.960 1.00 93.56 166 ALA A O 1
ATOM 1259 N N . ALA A 1 167 ? -3.823 0.624 -17.054 1.00 93.75 167 ALA A N 1
ATOM 1260 C CA . ALA A 1 167 ? -3.921 1.089 -15.679 1.00 93.75 167 ALA A CA 1
ATOM 1261 C C . ALA A 1 167 ? -2.661 1.847 -15.237 1.00 93.75 167 ALA A C 1
ATOM 1263 O O . ALA A 1 167 ? -2.778 2.893 -14.598 1.00 93.75 167 ALA A O 1
ATOM 1264 N N . VAL A 1 168 ? -1.465 1.375 -15.601 1.00 94.69 168 VAL A N 1
ATOM 1265 C CA . VAL A 1 168 ? -0.207 2.067 -15.271 1.00 94.69 168 VAL A CA 1
ATOM 1266 C C . VAL A 1 168 ? -0.077 3.380 -16.051 1.00 94.69 168 VAL A C 1
ATOM 1268 O O . VAL A 1 168 ? 0.230 4.414 -15.455 1.00 94.69 168 VAL A O 1
ATOM 1271 N N . ARG A 1 169 ? -0.397 3.384 -17.352 1.00 92.44 169 ARG A N 1
ATOM 1272 C CA . ARG A 1 169 ? -0.347 4.588 -18.204 1.00 92.44 169 ARG A CA 1
ATOM 1273 C C . ARG A 1 169 ? -1.374 5.655 -17.826 1.00 92.44 169 ARG A C 1
ATOM 1275 O O . ARG A 1 169 ? -1.138 6.828 -18.096 1.00 92.44 169 ARG A O 1
ATOM 1282 N N . SER A 1 170 ? -2.467 5.292 -17.144 1.00 91.06 170 SER A N 1
ATOM 1283 C CA . SER A 1 170 ? -3.401 6.283 -16.581 1.00 91.06 170 SER A CA 1
ATOM 1284 C C . SER A 1 170 ? -2.723 7.248 -15.598 1.00 91.06 170 SER A C 1
ATOM 1286 O O . SER A 1 170 ? -3.177 8.376 -15.425 1.00 91.06 170 SER A O 1
ATOM 1288 N N . GLY A 1 171 ? -1.629 6.818 -14.953 1.00 86.19 171 GLY A N 1
ATOM 1289 C CA . GLY A 1 171 ? -0.873 7.631 -14.004 1.00 86.19 171 GLY A CA 1
ATOM 1290 C C . GLY A 1 171 ? -1.566 7.853 -12.656 1.00 86.19 171 GLY A C 1
ATOM 1291 O O . GLY A 1 171 ? -1.024 8.578 -11.820 1.00 86.19 171 GLY A O 1
ATOM 1292 N N . ASP A 1 172 ? -2.711 7.209 -12.402 1.00 84.81 172 ASP A N 1
ATOM 1293 C CA . ASP A 1 172 ? -3.542 7.412 -11.204 1.00 84.81 172 ASP A CA 1
ATOM 1294 C C . ASP A 1 172 ? -2.966 6.773 -9.924 1.00 84.81 172 ASP A C 1
ATOM 1296 O O . ASP A 1 172 ? -3.584 6.810 -8.852 1.00 84.81 172 ASP A O 1
ATOM 1300 N N . GLY A 1 173 ? -1.789 6.146 -10.003 1.00 89.56 173 GLY A N 1
ATOM 1301 C CA . GLY A 1 173 ? -1.177 5.376 -8.924 1.00 89.56 173 GLY A CA 1
ATOM 1302 C C . GLY A 1 173 ? 0.319 5.613 -8.721 1.00 89.56 173 GLY A C 1
ATOM 1303 O O . GLY A 1 173 ? 0.930 6.473 -9.357 1.00 89.56 173 GLY A O 1
ATOM 1304 N N . PRO A 1 174 ? 0.917 4.850 -7.790 1.00 94.88 174 PRO A N 1
ATOM 1305 C CA . PRO A 1 174 ? 2.341 4.922 -7.522 1.00 94.88 174 PRO A CA 1
ATOM 1306 C C . PRO A 1 174 ? 3.177 4.221 -8.597 1.00 94.88 174 PRO A C 1
ATOM 1308 O O . PRO A 1 174 ? 4.371 4.463 -8.630 1.00 94.88 174 PRO A O 1
ATOM 1311 N N . LEU A 1 175 ? 2.599 3.364 -9.443 1.00 95.69 175 LEU A N 1
ATOM 1312 C CA . LEU A 1 175 ? 3.315 2.726 -10.549 1.00 95.69 175 LEU A CA 1
ATOM 1313 C C . LEU A 1 175 ? 3.245 3.590 -11.803 1.00 95.69 175 LEU A C 1
ATOM 1315 O O . LEU A 1 175 ? 2.176 4.101 -12.132 1.00 95.69 175 LEU A O 1
ATOM 1319 N N . VAL A 1 176 ? 4.376 3.708 -12.489 1.00 94.94 176 VAL A N 1
ATOM 1320 C CA . VAL A 1 176 ? 4.517 4.410 -13.766 1.00 94.94 176 VAL A CA 1
ATOM 1321 C C . VAL A 1 176 ? 5.518 3.692 -14.658 1.00 94.94 176 VAL A C 1
ATOM 1323 O O . VAL A 1 176 ? 6.423 3.026 -14.155 1.00 94.94 176 VAL A O 1
ATOM 1326 N N . PHE A 1 177 ? 5.390 3.874 -15.969 1.00 93.50 177 PHE A N 1
ATOM 1327 C CA . PHE A 1 177 ? 6.482 3.585 -16.890 1.00 93.50 177 PHE A CA 1
ATOM 1328 C C . PHE A 1 177 ? 7.474 4.748 -16.871 1.00 93.50 177 PHE A C 1
ATOM 1330 O O . PHE A 1 177 ? 7.089 5.915 -16.977 1.00 93.50 177 PHE A O 1
ATOM 1337 N N . ALA A 1 178 ? 8.748 4.431 -16.681 1.00 89.62 178 ALA A N 1
ATOM 1338 C CA . ALA A 1 178 ? 9.835 5.367 -16.887 1.00 89.62 178 ALA A CA 1
ATOM 1339 C C . ALA A 1 178 ? 10.051 5.599 -18.397 1.00 89.62 178 ALA A C 1
ATOM 1341 O O . ALA A 1 178 ? 9.611 4.788 -19.215 1.00 89.62 178 ALA A O 1
ATOM 1342 N N . PRO A 1 179 ? 10.747 6.681 -18.794 1.00 84.69 179 PRO A N 1
ATOM 1343 C CA . PRO A 1 179 ? 11.009 6.970 -20.207 1.00 84.69 179 PRO A CA 1
ATOM 1344 C C . PRO A 1 179 ? 11.799 5.885 -20.955 1.00 84.69 179 PRO A C 1
ATOM 1346 O O . PRO A 1 179 ? 11.840 5.898 -22.173 1.00 84.69 179 PRO A O 1
ATOM 1349 N N . ASP A 1 180 ? 12.455 4.961 -20.257 1.00 84.62 180 ASP A N 1
ATOM 1350 C CA . ASP A 1 180 ? 13.166 3.829 -20.860 1.00 84.62 180 ASP A CA 1
ATOM 1351 C C . ASP A 1 180 ? 12.300 2.557 -20.975 1.00 84.62 180 ASP A C 1
ATOM 1353 O O . ASP A 1 180 ? 12.811 1.490 -21.312 1.00 84.62 180 ASP A O 1
ATOM 1357 N N . GLY A 1 181 ? 10.997 2.653 -20.680 1.00 86.44 181 GLY A N 1
ATOM 1358 C CA . GLY A 1 181 ? 10.048 1.537 -20.702 1.00 86.44 181 GLY A CA 1
ATOM 1359 C C . GLY A 1 181 ? 10.081 0.651 -19.453 1.00 86.44 181 GLY A C 1
ATOM 1360 O O . GLY A 1 181 ? 9.300 -0.293 -19.349 1.00 86.44 181 GLY A O 1
ATOM 1361 N N . THR A 1 182 ? 10.951 0.932 -18.476 1.00 91.31 182 THR A N 1
ATOM 1362 C CA . THR A 1 182 ? 10.980 0.177 -17.214 1.00 91.31 182 THR A CA 1
ATOM 1363 C C . THR A 1 182 ? 9.852 0.602 -16.274 1.00 91.31 182 THR A C 1
ATOM 1365 O O . THR A 1 182 ? 9.325 1.713 -16.354 1.00 91.31 182 THR A O 1
ATOM 1368 N N . LEU A 1 183 ? 9.460 -0.278 -15.347 1.00 95.50 183 LEU A N 1
ATOM 1369 C CA . LEU A 1 183 ? 8.489 0.074 -14.312 1.00 95.50 183 LEU A CA 1
ATOM 1370 C C . LEU A 1 183 ? 9.175 0.770 -13.139 1.00 95.50 183 LEU A C 1
ATOM 1372 O O . LEU A 1 183 ? 10.103 0.243 -12.526 1.00 95.50 183 LEU A O 1
ATOM 1376 N N . ALA A 1 184 ? 8.638 1.922 -12.760 1.00 95.94 184 ALA A N 1
ATOM 1377 C CA . ALA A 1 184 ? 9.104 2.698 -11.628 1.00 95.94 184 ALA A CA 1
ATOM 1378 C C . ALA A 1 184 ? 7.979 2.973 -10.623 1.00 95.94 184 ALA A C 1
ATOM 1380 O O . ALA A 1 184 ? 6.786 2.921 -10.929 1.00 95.94 184 ALA A O 1
ATOM 1381 N N . VAL A 1 185 ? 8.376 3.280 -9.388 1.00 96.81 185 VAL A N 1
ATOM 1382 C CA . VAL A 1 185 ? 7.484 3.627 -8.288 1.00 96.81 185 VAL A CA 1
ATOM 1383 C C . VAL A 1 185 ? 7.685 5.072 -7.831 1.00 96.81 185 VAL A C 1
ATOM 1385 O O . VAL A 1 185 ? 8.765 5.484 -7.392 1.00 96.81 185 VAL A O 1
ATOM 1388 N N . ARG A 1 186 ? 6.599 5.844 -7.856 1.00 95.38 186 ARG A N 1
ATOM 1389 C CA . ARG A 1 186 ? 6.445 7.128 -7.167 1.00 95.38 186 ARG A CA 1
ATOM 1390 C C . ARG A 1 186 ? 6.306 6.867 -5.669 1.00 95.38 186 ARG A C 1
ATOM 1392 O O . ARG A 1 186 ? 5.211 6.802 -5.115 1.00 95.38 186 ARG A O 1
ATOM 1399 N N . TRP A 1 187 ? 7.437 6.694 -4.992 1.00 90.69 187 TRP A N 1
ATOM 1400 C CA . TRP A 1 187 ? 7.462 6.407 -3.552 1.00 90.69 187 TRP A CA 1
ATOM 1401 C C . TRP A 1 187 ? 7.065 7.613 -2.682 1.00 90.69 187 TRP A C 1
ATOM 1403 O O . TRP A 1 187 ? 6.704 7.446 -1.517 1.00 90.69 187 TRP A O 1
ATOM 1413 N N . ASN A 1 188 ? 7.116 8.822 -3.247 1.00 87.38 188 ASN A N 1
ATOM 1414 C CA . ASN A 1 188 ? 6.617 10.046 -2.638 1.00 87.38 188 ASN A CA 1
ATOM 1415 C C . ASN A 1 188 ? 5.981 10.935 -3.715 1.00 87.38 188 ASN A C 1
ATOM 1417 O O . ASN A 1 188 ? 6.685 11.516 -4.538 1.00 87.38 188 ASN A O 1
ATOM 1421 N N . ALA A 1 189 ? 4.654 11.079 -3.670 1.00 79.88 189 ALA A N 1
ATOM 1422 C CA . ALA A 1 189 ? 3.899 11.865 -4.645 1.00 79.88 189 ALA A CA 1
ATOM 1423 C C . ALA A 1 189 ? 4.335 13.342 -4.719 1.00 79.88 189 ALA A C 1
ATOM 1425 O O . ALA A 1 189 ? 4.182 13.971 -5.759 1.00 79.88 189 ALA A O 1
ATOM 1426 N N . ALA A 1 190 ? 4.909 13.898 -3.645 1.00 84.25 190 ALA A N 1
ATOM 1427 C CA . ALA A 1 190 ? 5.357 15.289 -3.618 1.00 84.25 190 ALA A CA 1
ATOM 1428 C C . ALA A 1 190 ? 6.652 15.542 -4.413 1.00 84.25 190 ALA A C 1
ATOM 1430 O O . ALA A 1 190 ? 6.955 16.694 -4.707 1.00 84.25 190 ALA A O 1
ATOM 1431 N N . LEU A 1 191 ? 7.427 14.497 -4.734 1.00 84.38 191 LEU A N 1
ATOM 1432 C CA . LEU A 1 191 ? 8.713 14.629 -5.433 1.00 84.38 191 LEU A CA 1
ATOM 1433 C C . LEU A 1 191 ? 8.596 14.517 -6.962 1.00 84.38 191 LEU A C 1
ATOM 1435 O O . LEU A 1 191 ? 9.569 14.789 -7.661 1.00 84.38 191 LEU A O 1
ATOM 1439 N N . GLY A 1 192 ? 7.420 14.146 -7.478 1.00 83.75 192 GLY A N 1
ATOM 1440 C CA . GLY A 1 192 ? 7.191 13.931 -8.908 1.00 83.75 192 GLY A CA 1
ATOM 1441 C C . GLY A 1 192 ? 7.967 12.742 -9.495 1.00 83.75 192 GLY A C 1
ATOM 1442 O O . GLY A 1 192 ? 8.629 11.981 -8.787 1.00 83.75 192 GLY A O 1
ATOM 1443 N N . ASP A 1 193 ? 7.878 12.592 -10.817 1.00 82.81 193 ASP A N 1
ATOM 1444 C CA . ASP A 1 193 ? 8.324 11.386 -11.538 1.00 82.81 193 ASP A CA 1
ATOM 1445 C C . ASP A 1 193 ? 9.841 11.284 -11.661 1.00 82.81 193 ASP A C 1
ATOM 1447 O O . ASP A 1 193 ? 10.388 10.188 -11.684 1.00 82.81 193 ASP A O 1
ATOM 1451 N N . ALA A 1 194 ? 10.542 12.418 -11.642 1.00 83.12 194 ALA A N 1
ATOM 1452 C CA . ALA A 1 194 ? 12.003 12.451 -11.674 1.00 83.12 194 ALA A CA 1
ATOM 1453 C C . ALA A 1 194 ? 12.651 11.790 -10.441 1.00 83.12 194 ALA A C 1
ATOM 1455 O O . ALA A 1 194 ? 13.826 11.438 -10.477 1.00 83.12 194 ALA A O 1
ATOM 1456 N N . ALA A 1 195 ? 11.898 11.629 -9.347 1.00 87.94 195 ALA A N 1
ATOM 1457 C CA . ALA A 1 195 ? 12.332 10.926 -8.143 1.00 87.94 195 ALA A CA 1
ATOM 1458 C C . ALA A 1 195 ? 11.768 9.497 -8.043 1.00 87.94 195 ALA A C 1
ATOM 1460 O O . ALA A 1 195 ? 11.928 8.850 -6.997 1.00 87.94 195 ALA A O 1
ATOM 1461 N N . ALA A 1 196 ? 11.077 9.017 -9.085 1.00 92.38 196 ALA A N 1
ATOM 1462 C CA . ALA A 1 196 ? 10.617 7.641 -9.156 1.00 92.38 196 ALA A CA 1
ATOM 1463 C C . ALA A 1 196 ? 11.818 6.688 -9.157 1.00 92.38 196 ALA A C 1
ATOM 1465 O O . ALA A 1 196 ? 12.915 7.018 -9.606 1.00 92.38 196 ALA A O 1
ATOM 1466 N N . ARG A 1 197 ? 11.618 5.505 -8.584 1.00 95.69 197 ARG A N 1
ATOM 1467 C CA . ARG A 1 197 ? 12.668 4.492 -8.439 1.00 95.69 197 ARG A CA 1
ATOM 1468 C C . ARG A 1 197 ? 12.268 3.239 -9.191 1.00 95.69 197 ARG A C 1
ATOM 1470 O O . ARG A 1 197 ? 11.089 2.912 -9.171 1.00 95.69 197 ARG A O 1
ATOM 1477 N N . ASP A 1 198 ? 13.228 2.524 -9.767 1.00 96.25 198 ASP A N 1
ATOM 1478 C CA . ASP A 1 198 ? 12.987 1.196 -10.342 1.00 96.25 198 ASP A CA 1
ATOM 1479 C C . ASP A 1 198 ? 12.192 0.311 -9.364 1.00 96.25 198 ASP A C 1
ATOM 1481 O O . ASP A 1 198 ? 12.522 0.222 -8.172 1.00 96.25 198 ASP A O 1
ATOM 1485 N N . VAL A 1 199 ? 11.102 -0.290 -9.851 1.00 96.81 199 VAL A N 1
ATOM 1486 C CA . VAL A 1 199 ? 10.137 -0.997 -9.000 1.00 96.81 199 VAL A CA 1
ATOM 1487 C C . VAL A 1 199 ? 10.750 -2.247 -8.376 1.00 96.81 199 VAL A C 1
ATOM 1489 O O . VAL A 1 199 ? 10.469 -2.553 -7.215 1.00 96.81 199 VAL A O 1
ATOM 1492 N N . VAL A 1 200 ? 11.615 -2.948 -9.113 1.00 95.62 200 VAL A N 1
ATOM 1493 C CA . VAL A 1 200 ? 12.227 -4.202 -8.667 1.00 95.62 200 VAL A CA 1
ATOM 1494 C C . VAL A 1 200 ? 13.226 -3.916 -7.552 1.00 95.62 200 VAL A C 1
ATOM 1496 O O . VAL A 1 200 ? 13.132 -4.507 -6.474 1.00 95.62 200 VAL A O 1
ATOM 1499 N N . ALA A 1 201 ? 14.122 -2.951 -7.765 1.00 96.31 201 ALA A N 1
ATOM 1500 C CA . ALA A 1 201 ? 15.084 -2.500 -6.769 1.00 96.31 201 ALA A CA 1
ATOM 1501 C C . ALA A 1 201 ? 14.391 -1.937 -5.521 1.00 96.31 201 ALA A C 1
ATOM 1503 O O . ALA A 1 201 ? 14.824 -2.193 -4.396 1.00 96.31 201 ALA A O 1
ATOM 1504 N N . TYR A 1 202 ? 13.298 -1.189 -5.699 1.00 97.19 202 TYR A N 1
ATOM 1505 C CA . TYR A 1 202 ? 12.507 -0.692 -4.580 1.00 97.19 202 TYR A CA 1
ATOM 1506 C C . TYR A 1 202 ? 11.898 -1.836 -3.765 1.00 97.19 202 TYR A C 1
ATOM 1508 O O . TYR A 1 202 ? 12.051 -1.859 -2.545 1.00 97.19 202 TYR A O 1
ATOM 1516 N N . LEU A 1 203 ? 11.225 -2.794 -4.410 1.00 97.69 203 LEU A N 1
ATOM 1517 C CA . LEU A 1 203 ? 10.596 -3.920 -3.718 1.00 97.69 203 LEU A CA 1
ATOM 1518 C C . LEU A 1 203 ? 11.621 -4.780 -2.980 1.00 97.69 203 LEU A C 1
ATOM 1520 O O . LEU A 1 203 ? 11.393 -5.080 -1.809 1.00 97.69 203 LEU A O 1
ATOM 1524 N N . ASP A 1 204 ? 12.750 -5.122 -3.605 1.00 96.75 204 ASP A N 1
ATOM 1525 C CA . ASP A 1 204 ? 13.796 -5.908 -2.940 1.00 96.75 204 ASP A CA 1
ATOM 1526 C C . ASP A 1 204 ? 14.340 -5.189 -1.697 1.00 96.75 204 ASP A C 1
ATOM 1528 O O . ASP A 1 204 ? 14.433 -5.788 -0.623 1.00 96.75 204 ASP A O 1
ATOM 1532 N N . GLU A 1 205 ? 14.594 -3.878 -1.789 1.00 96.75 205 GLU A N 1
ATOM 1533 C CA . GLU A 1 205 ? 15.010 -3.081 -0.635 1.00 96.75 205 GLU A CA 1
ATOM 1534 C C . GLU A 1 205 ? 13.956 -3.121 0.482 1.00 96.75 205 GLU A C 1
ATOM 1536 O O . GLU A 1 205 ? 14.291 -3.357 1.646 1.00 96.75 205 GLU A O 1
ATOM 1541 N N . ARG A 1 206 ? 12.676 -2.901 0.152 1.00 97.25 206 ARG A N 1
ATOM 1542 C CA . ARG A 1 206 ? 11.588 -2.875 1.143 1.00 97.25 206 ARG A CA 1
ATOM 1543 C C . ARG A 1 206 ? 11.348 -4.243 1.778 1.00 97.25 206 ARG A C 1
ATOM 1545 O O . ARG A 1 206 ? 11.094 -4.292 2.980 1.00 97.25 206 ARG A O 1
ATOM 1552 N N . VAL A 1 207 ? 11.450 -5.324 1.006 1.00 97.62 207 VAL A N 1
ATOM 1553 C CA . VAL A 1 207 ? 11.365 -6.703 1.507 1.00 97.62 207 VAL A CA 1
ATOM 1554 C C . VAL A 1 207 ? 12.539 -6.989 2.433 1.00 97.62 207 VAL A C 1
ATOM 1556 O O . VAL A 1 207 ? 12.322 -7.435 3.557 1.00 97.62 207 VAL A O 1
ATOM 1559 N N . ARG A 1 208 ? 13.771 -6.662 2.019 1.00 95.75 208 ARG A N 1
ATOM 1560 C CA . ARG A 1 208 ? 14.963 -6.830 2.858 1.00 95.75 208 ARG A CA 1
ATOM 1561 C C . ARG A 1 208 ? 14.814 -6.099 4.188 1.00 95.75 208 ARG A C 1
ATOM 1563 O O . ARG A 1 208 ? 15.019 -6.714 5.219 1.00 95.75 208 ARG A O 1
ATOM 1570 N N . LEU A 1 209 ? 14.397 -4.832 4.180 1.00 95.06 209 LEU A N 1
ATOM 1571 C CA . LEU A 1 209 ? 14.204 -4.046 5.408 1.00 95.06 209 LEU A CA 1
ATOM 1572 C C . LEU A 1 209 ? 13.143 -4.626 6.354 1.00 95.06 209 LEU A C 1
ATOM 1574 O O . LEU A 1 209 ? 13.184 -4.353 7.552 1.00 95.06 209 LEU A O 1
ATOM 1578 N N . LEU A 1 210 ? 12.163 -5.361 5.823 1.00 94.44 210 LEU A N 1
ATOM 1579 C CA . LEU A 1 210 ? 11.100 -5.961 6.624 1.00 94.44 210 LEU A CA 1
ATOM 1580 C C . LEU A 1 210 ? 11.501 -7.332 7.189 1.00 94.44 210 LEU A C 1
ATOM 1582 O O . LEU A 1 210 ? 11.092 -7.668 8.298 1.00 94.44 210 LEU A O 1
ATOM 1586 N N . VAL A 1 211 ? 12.292 -8.100 6.436 1.00 94.50 211 VAL A N 1
ATOM 1587 C CA . VAL A 1 211 ? 12.816 -9.420 6.829 1.00 94.50 211 VAL A CA 1
ATOM 1588 C C . VAL A 1 211 ? 14.029 -9.296 7.755 1.00 94.50 211 VAL A C 1
ATOM 1590 O O . VAL A 1 211 ? 14.149 -10.037 8.725 1.00 94.50 211 VAL A O 1
ATOM 1593 N N . GLU A 1 212 ? 14.899 -8.329 7.482 1.00 89.94 212 GLU A N 1
ATOM 1594 C CA . GLU A 1 212 ? 16.118 -8.013 8.225 1.00 89.94 212 GLU A CA 1
ATOM 1595 C C . GLU A 1 212 ? 16.039 -6.549 8.684 1.00 89.94 212 GLU A C 1
ATOM 1597 O O . GLU A 1 212 ? 16.542 -5.645 8.003 1.00 89.94 212 GLU A O 1
ATOM 1602 N N . PRO A 1 213 ? 15.370 -6.273 9.819 1.00 77.44 213 PRO A N 1
ATOM 1603 C CA . PRO A 1 213 ? 15.304 -4.923 10.351 1.00 77.44 213 PRO A CA 1
ATOM 1604 C C . PRO A 1 213 ? 16.717 -4.416 10.628 1.00 77.44 213 PRO A C 1
ATOM 1606 O O . PRO A 1 213 ? 17.500 -5.088 11.299 1.00 77.44 213 PRO A O 1
ATOM 1609 N N . LEU A 1 214 ? 17.046 -3.229 10.115 1.00 75.25 214 LEU A N 1
ATOM 1610 C CA . LEU A 1 214 ? 18.319 -2.590 10.434 1.00 75.25 214 LEU A CA 1
ATOM 1611 C C . LEU A 1 214 ? 18.370 -2.334 11.941 1.00 75.25 214 LEU A C 1
ATOM 1613 O O . LEU A 1 214 ? 17.553 -1.576 12.467 1.00 75.25 214 LEU A O 1
ATOM 1617 N N . ASP A 1 215 ? 19.337 -2.954 12.610 1.00 69.88 215 ASP A N 1
ATOM 1618 C CA . ASP A 1 215 ? 19.654 -2.650 13.999 1.00 69.88 215 ASP A CA 1
ATOM 1619 C C . ASP A 1 215 ? 20.378 -1.299 14.001 1.00 69.88 215 ASP A C 1
ATOM 1621 O O . ASP A 1 215 ? 21.551 -1.191 13.634 1.00 69.88 215 ASP A O 1
ATOM 1625 N N . VAL A 1 216 ? 19.633 -0.232 14.287 1.00 60.41 216 VAL A N 1
ATOM 1626 C CA . VAL A 1 216 ? 20.209 1.104 14.449 1.00 60.41 216 VAL A CA 1
ATOM 1627 C C . VAL A 1 216 ? 20.581 1.245 15.930 1.00 60.41 216 VAL A C 1
ATOM 1629 O O . VAL A 1 216 ? 19.664 1.201 16.754 1.00 60.41 216 VAL A O 1
ATOM 1632 N N . PRO A 1 217 ? 21.881 1.351 16.273 1.00 48.38 217 PRO A N 1
ATOM 1633 C CA . PRO A 1 217 ? 22.349 1.417 17.658 1.00 48.38 217 PRO A CA 1
ATOM 1634 C C . PRO A 1 217 ? 21.929 2.699 18.389 1.00 48.38 217 PRO A C 1
ATOM 1636 O O . PRO A 1 217 ? 21.699 3.735 17.719 1.00 48.38 217 PRO A O 1
#

Radius of gyration: 33.67 Å; chains: 1; bounding box: 76×84×113 Å

Foldseek 3Di:
DDDDDDDDDDDDDDDDDDDDDPPDDPPVPVVVVVLVVVLVDQVLLVVLLVVVLVLLLVLLVLCVVLVFDKAWEWEWDCWDDDPNDTDHIATATDAIWHDLQQWTAGNVSWIKGFDDKAFLAQDDDDDDDDPVVVVNNSVSVRHVVNVDDHRGIYTYPIGTQDSHPVSQPVVPGQWHQDSVSHIWGPSDVVVPDVPTHGPSVSSVVSSCCRSPPDPDD

Sequence (217 aa):
MTSTEQDPAGERSLDHRSRDDSARDDSARDDRALDDRALDDPALDDRALDDLRAVLVRAVERLEAAGARDEALAVLVEPRPLLGLTRPAVLRGVGRAWRLGALMLGADGTLYATGALVRAREAGVRNHQSASAEARRDLRAAALRGKFGPGETVNYGWRELALDAAAVRSGDGPLVFAPDGTLAVRWNAALGDAAARDVVAYLDERVRLLVEPLDVP

Organism: NCBI:txid372484